Protein AF-A0A957SGY1-F1 (afdb_monomer)

Solvent-accessible surface area (backbone atoms only — not comparable to full-atom values): 10840 Å² total; per-residue (Å²): 112,31,50,50,69,11,69,9,35,38,71,50,60,40,70,69,42,45,50,50,45,51,56,33,46,74,74,33,80,75,36,69,97,57,88,78,61,78,41,55,62,61,87,41,28,40,37,64,62,49,44,60,55,26,62,76,68,74,49,83,82,44,70,44,42,65,65,59,52,50,53,52,52,50,51,53,52,62,72,69,37,70,85,54,47,69,56,26,45,48,66,37,95,58,32,69,57,50,35,68,76,37,62,81,58,25,56,58,40,56,56,46,60,75,70,57,55,71,74,54,52,54,54,29,45,53,48,44,52,51,52,49,48,40,72,76,55,63,78,90,68,78,54,68,68,55,52,54,57,43,58,29,73,70,73,58,76,38,64,66,36,34,72,64,52,64,48,70,63,82,48,54,73,67,59,40,46,54,52,50,52,51,52,37,42,74,75,66,77,94

Nearest PDB structures (foldseek):
  8r2j-assembly2_B  TM=3.926E-01  e=5.861E-01  Streptomyces swartbergensis
  6rfs-assembly1_E  TM=4.063E-01  e=2.044E+00  Yarrowia lipolytica

Secondary structure (DSSP, 8-state):
-EEGGG-SB-----HHHHHHHHHHHHH-GGGTT--------S--BHHHHHHHHHHHHT----EE-HHHHHHHHHHHHHHT-HHHHHHHHHTSTTHHHHHHH-HHHHHHHHHHHHH--HHHHHHHHHHHHHHHHHHHS---PPPHHHHHHHH-------HHHHHHH-------HHHHHHHHHHHHHHTT--

Foldseek 3Di:
DAEALQAAFDQDAFVVLVVVLVVLLVPFPLNVPDDADGGLQDRDTRNNLCVLVCVLVVHDDDYDYPVNLVVVVVVVVVLPDPVLVLVLCLLDPCVVVCCVVPVVSNVVSVVVNVPDDPVVSVVSVVSNVVVVCCVVPPPPRDDPVVSCRSRHHDTRDRVVSCVRRVRHRPDDSVRSSVVVSVVCVVVPVD

Mean predicted aligned error: 10.69 Å

Radius of gyration: 27.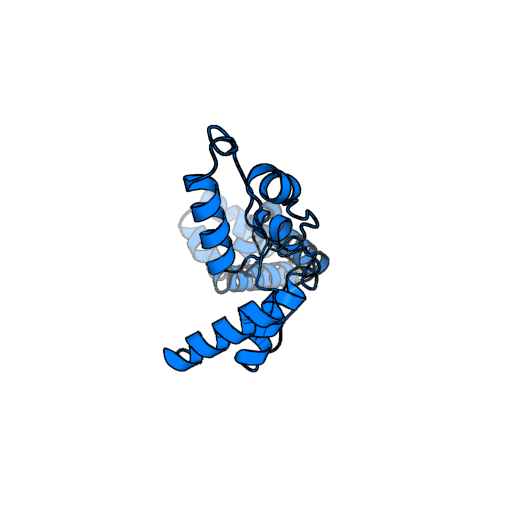24 Å; Cα contacts (8 Å, |Δi|>4): 191; chains: 1; bounding box: 50×53×69 Å

Structure (mmCIF, N/CA/C/O backbone):
data_AF-A0A957SGY1-F1
#
_entry.id   AF-A0A957SGY1-F1
#
loop_
_atom_site.group_PDB
_atom_site.id
_atom_site.type_symbol
_atom_site.label_atom_id
_atom_site.label_alt_id
_atom_site.label_comp_id
_atom_site.label_asym_id
_atom_site.label_entity_id
_atom_site.label_seq_id
_atom_site.pdbx_PDB_ins_code
_atom_site.Cartn_x
_atom_site.Cartn_y
_atom_site.Cartn_z
_atom_site.occupancy
_atom_site.B_iso_or_equiv
_atom_site.auth_seq_id
_atom_site.auth_comp_id
_atom_site.auth_asym_id
_atom_site.auth_atom_id
_atom_site.pdbx_PDB_model_num
ATOM 1 N N . THR A 1 1 ? 4.066 -4.698 -12.509 1.00 89.00 1 THR A N 1
ATOM 2 C CA . THR A 1 1 ? 5.472 -4.289 -12.327 1.00 89.00 1 THR A CA 1
ATOM 3 C C . THR A 1 1 ? 5.645 -3.808 -10.912 1.00 89.00 1 THR A C 1
ATOM 5 O O . THR A 1 1 ? 4.853 -2.979 -10.488 1.00 89.00 1 THR A O 1
ATOM 8 N N . LEU A 1 2 ? 6.634 -4.325 -10.195 1.00 94.31 2 LEU A N 1
ATOM 9 C CA . LEU A 1 2 ? 7.038 -3.860 -8.874 1.00 94.31 2 LEU A CA 1
ATOM 10 C C . LEU A 1 2 ? 8.034 -2.706 -9.008 1.00 94.31 2 LEU A C 1
ATOM 12 O O . LEU A 1 2 ? 8.864 -2.713 -9.916 1.00 94.31 2 LEU A O 1
ATOM 16 N N . ILE A 1 3 ? 7.964 -1.741 -8.095 1.00 94.44 3 ILE A N 1
ATOM 17 C CA . ILE A 1 3 ? 8.995 -0.711 -7.942 1.00 94.44 3 ILE A CA 1
ATOM 18 C C . ILE A 1 3 ? 10.014 -1.227 -6.933 1.00 94.44 3 ILE A C 1
ATOM 20 O O . ILE A 1 3 ? 9.634 -1.682 -5.856 1.00 94.44 3 ILE A O 1
ATOM 24 N N . ASP A 1 4 ? 11.290 -1.177 -7.305 1.00 94.12 4 ASP A N 1
ATOM 25 C CA . ASP A 1 4 ? 12.419 -1.555 -6.451 1.00 94.12 4 ASP A CA 1
ATOM 26 C C . ASP A 1 4 ? 12.244 -2.911 -5.757 1.00 94.12 4 ASP A C 1
ATOM 28 O O . ASP A 1 4 ? 12.271 -3.062 -4.535 1.00 94.12 4 ASP A O 1
ATOM 32 N N . SER A 1 5 ? 11.966 -3.922 -6.574 1.00 94.81 5 SER A N 1
ATOM 33 C CA . SER A 1 5 ? 11.731 -5.301 -6.158 1.00 94.81 5 SER A CA 1
ATOM 34 C C . SER A 1 5 ? 10.535 -5.485 -5.219 1.00 94.81 5 SER A C 1
ATOM 36 O O . SER A 1 5 ? 10.389 -6.577 -4.676 1.00 94.81 5 SER A O 1
ATOM 38 N N . GLY A 1 6 ? 9.673 -4.477 -5.049 1.00 96.25 6 GLY A N 1
ATOM 39 C CA . GLY A 1 6 ? 8.505 -4.534 -4.169 1.00 96.25 6 GLY A CA 1
ATOM 40 C C . GLY A 1 6 ? 8.873 -4.588 -2.690 1.00 96.25 6 GLY A C 1
ATOM 41 O O . GLY A 1 6 ? 8.103 -5.117 -1.898 1.00 96.25 6 GLY A O 1
ATOM 42 N N . ALA A 1 7 ? 10.054 -4.088 -2.317 1.00 95.56 7 ALA A N 1
ATOM 43 C CA . ALA A 1 7 ? 10.570 -4.237 -0.963 1.00 95.56 7 ALA A CA 1
ATOM 44 C C . ALA A 1 7 ? 9.839 -3.367 0.076 1.00 95.56 7 ALA A C 1
ATOM 46 O O . ALA A 1 7 ? 9.999 -3.612 1.271 1.00 95.56 7 ALA A O 1
ATOM 47 N N . GLY A 1 8 ? 9.101 -2.326 -0.326 1.00 97.19 8 GLY A N 1
ATOM 48 C CA . GLY A 1 8 ? 8.331 -1.501 0.610 1.00 97.19 8 GLY A CA 1
ATOM 49 C C . GLY A 1 8 ? 7.246 -2.294 1.341 1.00 97.19 8 GLY A C 1
ATOM 50 O O . GLY A 1 8 ? 6.836 -3.361 0.889 1.00 97.19 8 GLY A O 1
ATOM 51 N N . ILE A 1 9 ? 6.794 -1.763 2.474 1.00 97.62 9 ILE A N 1
ATOM 52 C CA . ILE A 1 9 ? 5.789 -2.386 3.333 1.00 97.62 9 ILE A CA 1
ATOM 53 C C . ILE A 1 9 ? 4.386 -2.044 2.828 1.00 97.62 9 ILE A C 1
ATOM 55 O O . ILE A 1 9 ? 4.018 -0.875 2.694 1.00 97.62 9 ILE A O 1
ATOM 59 N N . ALA A 1 10 ? 3.600 -3.086 2.580 1.00 96.81 10 ALA A N 1
ATOM 60 C CA . ALA A 1 10 ? 2.187 -3.018 2.265 1.00 96.81 10 ALA A CA 1
ATOM 61 C C . ALA A 1 10 ? 1.373 -3.129 3.563 1.00 96.81 10 ALA A C 1
ATOM 63 O O . ALA A 1 10 ? 1.147 -4.221 4.094 1.00 96.81 10 ALA A O 1
ATOM 64 N N . ASN A 1 11 ? 0.911 -1.982 4.066 1.00 96.69 11 ASN A N 1
ATOM 65 C CA . ASN A 1 11 ? -0.005 -1.899 5.208 1.00 96.69 11 ASN A CA 1
ATOM 66 C C . ASN A 1 11 ? -1.416 -2.347 4.800 1.00 96.69 11 ASN A C 1
ATOM 68 O O . ASN A 1 11 ? -2.323 -1.534 4.633 1.00 96.69 11 ASN A O 1
ATOM 72 N N . HIS A 1 12 ? -1.557 -3.645 4.561 1.00 96.00 12 HIS A N 1
ATOM 73 C CA . HIS A 1 12 ? -2.789 -4.285 4.135 1.00 96.00 12 HIS A CA 1
ATOM 74 C C . HIS A 1 12 ? -3.750 -4.490 5.314 1.00 96.00 12 HIS A C 1
ATOM 76 O O . HIS A 1 12 ? -3.361 -4.562 6.483 1.00 96.00 12 HIS A O 1
ATOM 82 N N . VAL A 1 13 ? -5.030 -4.594 4.977 1.00 97.31 13 VAL A N 1
ATOM 83 C CA . VAL A 1 13 ? -6.109 -4.943 5.896 1.00 97.31 13 VAL A CA 1
ATOM 84 C C . VAL A 1 13 ? -7.197 -5.643 5.098 1.00 97.31 13 VAL A C 1
ATOM 86 O O . VAL A 1 13 ? -7.492 -5.238 3.971 1.00 97.31 13 VAL A O 1
ATOM 89 N N . TYR A 1 14 ? -7.772 -6.701 5.657 1.00 97.50 14 TYR A N 1
ATOM 90 C CA . TYR A 1 14 ? -8.932 -7.338 5.052 1.00 97.50 14 TYR A CA 1
ATOM 91 C C . TYR A 1 14 ? -10.202 -6.541 5.376 1.00 97.50 14 TYR A C 1
ATOM 93 O O . TYR A 1 14 ? -10.306 -5.920 6.434 1.00 97.50 14 TYR A O 1
ATOM 101 N N . VAL A 1 15 ? -11.180 -6.537 4.469 1.00 97.12 15 VAL A N 1
ATOM 102 C CA . VAL A 1 15 ? -12.374 -5.687 4.608 1.00 97.12 15 VAL A CA 1
ATOM 103 C C . VAL A 1 15 ? -13.167 -5.992 5.883 1.00 97.12 15 VAL A C 1
ATOM 105 O O . VAL A 1 15 ? -13.605 -5.059 6.554 1.00 97.12 15 VAL A O 1
ATOM 108 N N . ASP A 1 16 ? -13.267 -7.260 6.286 1.00 97.62 16 ASP A N 1
ATOM 109 C CA . ASP A 1 16 ? -13.986 -7.637 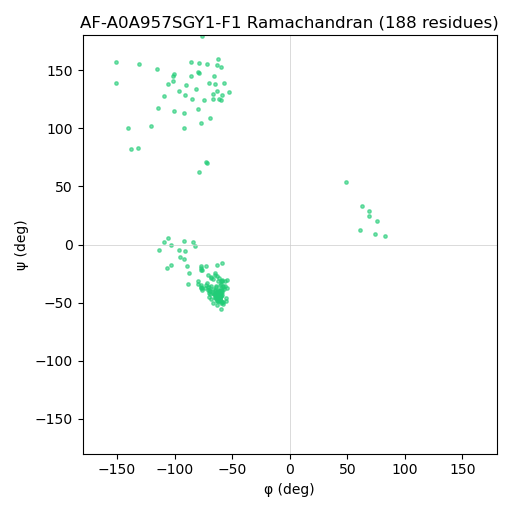7.510 1.00 97.62 16 ASP A CA 1
ATOM 110 C C . ASP A 1 16 ? -13.289 -7.107 8.774 1.00 97.62 16 ASP A C 1
ATOM 112 O O . ASP A 1 16 ? -13.960 -6.752 9.742 1.00 97.62 16 ASP A O 1
ATOM 116 N N . ASP A 1 17 ? -11.960 -6.955 8.759 1.00 98.06 17 ASP A N 1
ATOM 117 C CA . ASP A 1 17 ? -11.224 -6.334 9.866 1.00 98.06 17 ASP A CA 1
ATOM 118 C C . ASP A 1 17 ? -11.458 -4.818 9.916 1.00 98.06 17 ASP A C 1
ATOM 120 O O . ASP A 1 17 ? -11.598 -4.239 10.995 1.00 98.06 17 ASP A O 1
ATOM 124 N N . VAL A 1 18 ? -11.612 -4.158 8.761 1.00 98.19 18 VAL A N 1
ATOM 125 C CA . VAL A 1 18 ? -12.058 -2.754 8.725 1.00 98.19 18 VAL A CA 1
ATOM 126 C C . VAL A 1 18 ? -13.453 -2.626 9.338 1.00 98.19 18 VAL A C 1
ATOM 128 O O . VAL A 1 18 ? -13.684 -1.742 10.165 1.00 98.19 18 VAL A O 1
ATOM 131 N N . VAL A 1 19 ? -14.374 -3.527 8.984 1.00 98.31 19 VAL A N 1
ATOM 132 C CA . VAL A 1 19 ? -15.729 -3.558 9.552 1.00 98.31 19 VAL A CA 1
ATOM 133 C C . VAL A 1 19 ? -15.682 -3.808 11.060 1.00 98.31 19 VAL A C 1
ATOM 135 O O . VAL A 1 19 ? -16.358 -3.100 11.805 1.00 98.31 19 VAL A O 1
ATOM 138 N N . GLN A 1 20 ? -14.845 -4.737 11.535 1.00 98.25 20 GLN A N 1
ATOM 139 C CA . GLN A 1 20 ? -14.639 -4.972 12.966 1.00 98.25 20 GLN A CA 1
ATOM 140 C C . GLN A 1 20 ? -14.227 -3.679 13.683 1.00 98.25 20 GLN A C 1
ATOM 142 O O . GLN A 1 20 ? -14.826 -3.326 14.700 1.00 98.25 20 GLN A O 1
ATOM 147 N N . LEU A 1 21 ? -13.244 -2.946 13.149 1.00 98.38 21 LEU A N 1
ATOM 148 C CA . LEU A 1 21 ? -12.790 -1.686 13.740 1.00 98.38 21 LEU A CA 1
ATOM 149 C C . LEU A 1 21 ? -13.912 -0.642 13.788 1.00 98.38 21 LEU A C 1
ATOM 151 O O . LEU A 1 21 ? -14.078 0.019 14.813 1.00 98.38 21 LEU A O 1
ATOM 155 N N . LEU A 1 22 ? -14.694 -0.510 12.713 1.00 98.38 22 LEU A N 1
ATOM 156 C CA . LEU A 1 22 ? -15.825 0.420 12.650 1.00 98.38 22 LEU A CA 1
ATOM 157 C C . LEU A 1 22 ? -16.910 0.071 13.675 1.00 98.38 22 LEU A C 1
ATOM 159 O O . LEU A 1 22 ? -17.393 0.957 14.378 1.00 98.38 22 LEU A O 1
ATOM 163 N N . LEU A 1 23 ? -17.259 -1.212 13.804 1.00 98.50 23 LEU A N 1
ATOM 164 C CA . LEU A 1 23 ? -18.238 -1.679 14.787 1.00 98.50 23 LEU A CA 1
ATOM 165 C C . LEU A 1 23 ? -17.758 -1.432 16.218 1.00 98.50 23 LEU A C 1
ATOM 167 O O . LEU A 1 23 ? -18.533 -0.962 17.048 1.00 98.50 23 LEU A O 1
ATOM 171 N N . LEU A 1 24 ? -16.479 -1.687 16.508 1.00 98.44 24 LEU A N 1
ATOM 172 C CA . LEU A 1 24 ? -15.902 -1.392 17.819 1.00 98.44 24 LEU A CA 1
ATOM 173 C C . LEU A 1 24 ? -15.902 0.114 18.106 1.00 98.44 24 LEU A C 1
ATOM 175 O O . LEU A 1 24 ? -16.299 0.526 19.193 1.00 98.44 24 LEU A O 1
ATOM 179 N 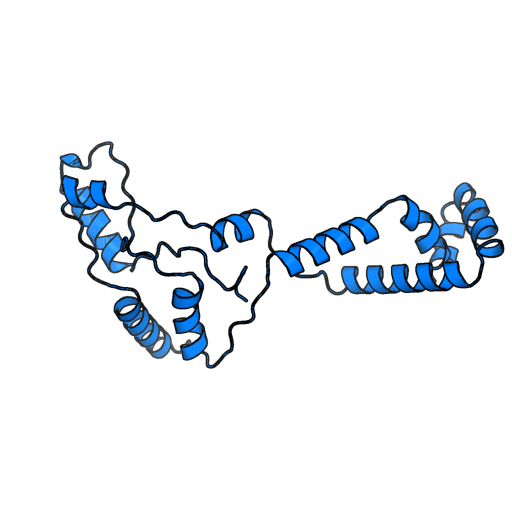N . ALA A 1 25 ? -15.517 0.943 17.135 1.00 98.31 25 ALA A N 1
ATOM 180 C CA . ALA A 1 25 ? -15.538 2.396 17.282 1.00 98.31 25 ALA A CA 1
ATOM 181 C C . ALA A 1 25 ? -16.957 2.944 17.519 1.00 98.31 25 ALA A C 1
ATOM 183 O O . ALA A 1 25 ? -17.118 3.926 18.237 1.00 98.31 25 ALA A O 1
ATOM 184 N N . ALA A 1 26 ? -17.988 2.298 16.968 1.00 98.25 26 ALA A N 1
ATOM 185 C CA . ALA A 1 26 ? -19.377 2.716 17.144 1.00 98.25 26 ALA A CA 1
ATOM 186 C C . ALA A 1 26 ? -19.927 2.471 18.563 1.00 98.25 26 ALA A C 1
ATOM 188 O O . ALA A 1 26 ? -20.853 3.162 18.981 1.00 98.25 26 ALA A O 1
ATOM 189 N N . VAL A 1 27 ? -19.382 1.498 19.303 1.00 98.00 27 VAL A N 1
ATOM 190 C CA . VAL A 1 27 ? -19.930 1.063 20.607 1.00 98.00 27 VAL A CA 1
ATOM 191 C C . VAL A 1 27 ? -19.021 1.355 21.800 1.00 98.00 27 VAL A C 1
ATOM 193 O O . VAL A 1 27 ? -19.397 1.081 22.940 1.00 98.00 27 VAL A O 1
ATOM 196 N N . ARG A 1 28 ? -17.809 1.865 21.567 1.00 97.94 28 ARG A N 1
ATOM 197 C CA . ARG A 1 28 ? -16.834 2.189 22.616 1.00 97.94 28 ARG A CA 1
ATOM 198 C C . ARG A 1 28 ? -16.853 3.693 22.892 1.00 97.94 28 ARG A C 1
ATOM 200 O O . ARG A 1 28 ? -16.463 4.456 22.008 1.00 97.94 28 ARG A O 1
ATOM 207 N N . PRO A 1 29 ? -17.265 4.151 24.090 1.00 97.88 29 PRO A N 1
ATOM 208 C CA . PRO A 1 29 ? -17.209 5.570 24.453 1.00 97.88 29 PRO A CA 1
ATOM 209 C C . PRO A 1 29 ? -15.810 6.184 24.285 1.00 97.88 29 PRO A C 1
ATOM 211 O O . PRO A 1 29 ? -15.680 7.354 23.934 1.00 97.88 29 PRO A O 1
ATOM 214 N N . GLU A 1 30 ? -14.760 5.380 24.463 1.00 98.00 30 GLU A N 1
ATOM 215 C CA . GLU A 1 30 ? -13.353 5.752 24.287 1.00 98.00 30 GLU A CA 1
ATOM 216 C C . GLU A 1 30 ? -13.006 6.157 22.846 1.00 98.00 30 GLU A C 1
ATOM 218 O O . GLU A 1 30 ? -11.967 6.776 22.613 1.00 98.00 30 GLU A O 1
ATOM 223 N N . ALA A 1 31 ? -13.848 5.811 21.868 1.00 98.12 31 ALA A N 1
ATOM 224 C CA . ALA A 1 31 ? -13.651 6.158 20.466 1.00 98.12 31 ALA A CA 1
ATOM 225 C C . ALA A 1 31 ? -13.997 7.622 20.149 1.00 98.12 31 ALA A C 1
ATOM 227 O O . ALA A 1 31 ? -13.541 8.151 19.132 1.00 98.12 31 ALA A O 1
ATOM 228 N N . VAL A 1 32 ? -14.791 8.295 20.990 1.00 98.06 32 VAL A N 1
ATOM 229 C CA . VAL A 1 32 ? -15.257 9.662 20.721 1.00 98.06 32 VAL A CA 1
ATOM 230 C C . VAL A 1 32 ? -14.065 10.620 20.611 1.00 98.06 32 VAL A C 1
ATOM 232 O O . VAL A 1 32 ? -13.211 10.701 21.494 1.00 98.06 32 VAL A O 1
ATOM 235 N N . GLY A 1 33 ? -13.991 11.344 19.490 1.00 97.88 33 GLY A N 1
ATOM 236 C CA . GLY A 1 33 ? -12.902 12.283 19.198 1.00 97.88 33 GLY A CA 1
ATOM 237 C C . GLY A 1 33 ? -11.567 11.626 18.823 1.00 97.88 33 GLY A C 1
ATOM 238 O O . GLY A 1 33 ? -10.557 12.321 18.724 1.00 97.88 33 GLY A O 1
ATOM 239 N N . GLN A 1 34 ? -11.528 10.307 18.611 1.00 98.19 34 GLN A N 1
ATOM 240 C CA . GLN A 1 34 ? -10.309 9.585 18.253 1.00 98.19 34 GLN A CA 1
ATOM 241 C C . GLN A 1 34 ? -10.234 9.272 16.753 1.00 98.19 34 GLN A C 1
ATOM 243 O O . GLN A 1 34 ? -11.222 8.925 16.117 1.00 98.19 34 GLN A O 1
ATOM 248 N N . ALA A 1 35 ? -9.015 9.314 16.209 1.00 97.81 35 ALA A N 1
ATOM 249 C CA . ALA A 1 35 ? -8.672 8.696 14.929 1.00 97.81 35 ALA A CA 1
ATOM 250 C C . ALA A 1 35 ? -7.937 7.364 15.157 1.00 97.81 35 ALA A C 1
ATOM 252 O O . ALA A 1 35 ? -7.088 7.275 16.057 1.00 97.81 35 ALA A O 1
ATOM 253 N N . PHE A 1 36 ? -8.241 6.360 14.333 1.00 97.81 36 PHE A N 1
ATOM 254 C CA . PHE A 1 36 ? -7.651 5.019 14.370 1.00 97.81 36 PHE A CA 1
ATOM 255 C C . PHE A 1 36 ? -7.187 4.589 12.976 1.00 97.81 36 PHE A C 1
ATOM 257 O O . PHE A 1 36 ? -7.707 5.068 11.971 1.00 97.81 36 PHE A O 1
ATOM 264 N N . ILE A 1 37 ? -6.217 3.675 12.926 1.00 97.31 37 ILE A N 1
ATOM 265 C CA . ILE A 1 37 ? -5.726 3.059 11.691 1.00 97.31 37 ILE A CA 1
ATOM 266 C C . ILE A 1 37 ? -6.192 1.603 11.667 1.00 97.31 37 ILE A C 1
ATOM 268 O O . ILE A 1 37 ? -5.947 0.868 12.623 1.00 97.31 37 ILE A O 1
ATOM 272 N N . ALA A 1 38 ? -6.830 1.195 10.570 1.00 96.25 38 ALA A N 1
ATOM 273 C CA . ALA A 1 38 ? -7.135 -0.201 10.285 1.00 96.25 38 ALA A CA 1
ATOM 274 C C . ALA A 1 38 ? -5.986 -0.804 9.465 1.00 96.25 38 ALA A C 1
ATOM 276 O O . ALA A 1 38 ? -5.725 -0.385 8.341 1.00 96.25 38 ALA A O 1
ATOM 277 N N . SER A 1 39 ? -5.271 -1.749 10.062 1.00 96.69 39 SER A N 1
ATOM 278 C CA . SER A 1 39 ? -4.192 -2.524 9.444 1.00 96.69 39 SER A CA 1
ATOM 279 C C . SER A 1 39 ? -4.142 -3.889 10.122 1.00 96.69 39 SER A C 1
ATOM 281 O O . SER A 1 39 ? -4.598 -4.012 11.263 1.00 96.69 39 SER A O 1
ATOM 283 N N . HIS A 1 40 ? -3.583 -4.898 9.456 1.00 94.56 40 HIS A N 1
ATOM 284 C CA . HIS A 1 40 ? -3.215 -6.146 10.124 1.00 94.56 40 HIS A CA 1
ATOM 285 C C . HIS A 1 40 ? -2.034 -5.936 11.099 1.00 94.56 40 HIS A C 1
ATOM 287 O O . HIS A 1 40 ? -1.923 -6.615 12.115 1.00 94.56 40 HIS A O 1
ATOM 293 N N . GLY A 1 41 ? -1.166 -4.952 10.832 1.00 90.50 41 GLY A N 1
ATOM 294 C CA . GLY A 1 41 ? -0.034 -4.610 11.704 1.00 90.50 41 GLY A CA 1
ATOM 295 C C . GLY A 1 41 ? 1.214 -5.484 11.519 1.00 90.50 41 GLY A C 1
ATOM 296 O O . GLY A 1 41 ? 2.169 -5.333 12.278 1.00 90.50 41 GLY A O 1
ATOM 297 N N . THR A 1 42 ? 1.250 -6.359 10.508 1.00 88.25 42 THR A N 1
ATOM 298 C CA . THR A 1 42 ? 2.450 -7.123 10.124 1.00 88.25 42 THR A CA 1
ATOM 299 C C . THR A 1 42 ? 3.144 -6.503 8.912 1.00 88.25 42 THR A C 1
ATOM 301 O O . THR A 1 42 ? 2.517 -5.920 8.025 1.00 88.25 42 THR A O 1
ATOM 304 N N . GLY A 1 43 ? 4.473 -6.613 8.881 1.00 88.06 43 GLY A N 1
ATOM 305 C CA . GLY A 1 43 ? 5.332 -6.050 7.838 1.00 88.06 43 GLY A CA 1
ATOM 306 C C . GLY A 1 43 ? 5.363 -6.877 6.554 1.00 88.06 43 GLY A C 1
ATOM 307 O O . GLY A 1 43 ? 6.422 -7.367 6.177 1.00 88.06 43 GLY A O 1
ATOM 308 N N . VAL A 1 44 ? 4.219 -7.028 5.888 1.00 96.56 44 VAL A N 1
ATOM 309 C CA . VAL A 1 44 ? 4.120 -7.649 4.556 1.00 96.56 44 VAL A CA 1
ATOM 310 C C . VAL A 1 44 ? 4.736 -6.731 3.505 1.00 96.56 44 VAL A C 1
ATOM 312 O O . VAL A 1 44 ? 4.529 -5.518 3.549 1.00 96.56 44 VAL A O 1
ATOM 315 N N . THR A 1 45 ? 5.481 -7.281 2.545 1.00 97.75 45 THR A N 1
ATOM 316 C CA . THR A 1 45 ? 6.037 -6.473 1.452 1.00 97.75 45 THR A CA 1
ATOM 317 C C . THR A 1 45 ? 5.048 -6.317 0.294 1.00 97.75 45 THR A C 1
ATOM 319 O O . THR A 1 45 ? 4.168 -7.152 0.082 1.00 97.75 45 THR A O 1
ATOM 322 N N . TRP A 1 46 ? 5.202 -5.266 -0.517 1.00 97.69 46 TRP A N 1
ATOM 323 C CA . TRP A 1 46 ? 4.444 -5.128 -1.766 1.00 97.69 46 TRP A CA 1
ATOM 324 C C . TRP A 1 46 ? 4.679 -6.299 -2.724 1.00 97.69 46 TRP A C 1
ATOM 326 O O . TRP A 1 46 ? 3.773 -6.654 -3.476 1.00 97.69 46 TRP A O 1
ATOM 336 N N . ARG A 1 47 ? 5.874 -6.906 -2.700 1.00 97.69 47 ARG A N 1
ATOM 337 C CA . ARG A 1 47 ? 6.150 -8.144 -3.435 1.00 97.69 47 ARG A CA 1
ATOM 338 C C . ARG A 1 47 ? 5.222 -9.259 -2.979 1.00 97.69 47 ARG A C 1
ATOM 340 O O . ARG A 1 47 ? 4.530 -9.803 -3.829 1.00 97.69 47 ARG A O 1
ATOM 347 N N . ASP A 1 48 ? 5.196 -9.560 -1.684 1.00 96.94 48 ASP A N 1
ATOM 348 C CA . ASP A 1 48 ? 4.388 -10.660 -1.143 1.00 96.94 48 ASP A CA 1
ATOM 349 C C . ASP A 1 48 ? 2.905 -10.434 -1.451 1.00 96.94 48 ASP A C 1
ATOM 351 O O . ASP A 1 48 ? 2.231 -11.316 -1.975 1.00 96.94 48 ASP A O 1
ATOM 355 N N . PHE A 1 49 ? 2.425 -9.202 -1.248 1.00 97.12 49 PHE A N 1
ATOM 356 C CA . PHE A 1 49 ? 1.049 -8.817 -1.552 1.00 97.12 49 PHE A CA 1
ATOM 357 C C . PHE A 1 49 ? 0.675 -9.051 -3.024 1.00 97.12 49 PHE A C 1
ATOM 359 O O . PHE A 1 49 ? -0.336 -9.686 -3.321 1.00 97.12 49 PHE A O 1
ATOM 366 N N . PHE A 1 50 ? 1.484 -8.555 -3.969 1.00 97.06 50 PHE A N 1
ATOM 367 C CA . PHE A 1 50 ? 1.184 -8.710 -5.395 1.00 97.06 50 PHE A CA 1
ATOM 368 C C . PHE A 1 50 ? 1.470 -10.112 -5.935 1.00 97.06 50 PHE A C 1
ATOM 370 O O . PHE A 1 50 ? 0.884 -10.476 -6.956 1.00 97.06 50 PHE A O 1
ATOM 377 N N . GLN A 1 51 ? 2.328 -10.898 -5.279 1.00 97.38 51 GLN A N 1
ATOM 378 C CA . GLN A 1 51 ? 2.644 -12.259 -5.709 1.00 97.38 51 GLN A CA 1
ATOM 379 C C . GLN A 1 51 ? 1.389 -13.135 -5.722 1.00 97.38 51 GLN A C 1
ATOM 381 O O . GLN A 1 51 ? 1.148 -13.821 -6.706 1.00 97.38 51 GLN A O 1
ATOM 386 N N . HIS A 1 52 ? 0.507 -12.998 -4.729 1.00 96.56 52 HIS A N 1
ATOM 387 C CA . HIS A 1 52 ? -0.759 -13.735 -4.702 1.00 96.56 52 HIS A CA 1
ATOM 388 C C . HIS A 1 52 ? -1.655 -13.486 -5.929 1.00 96.56 52 HIS A C 1
ATOM 390 O O . HIS A 1 52 ? -2.341 -14.400 -6.387 1.00 96.56 52 HIS A O 1
ATOM 396 N N . TYR A 1 53 ? -1.667 -12.263 -6.468 1.00 95.12 53 TYR A N 1
ATOM 397 C CA . TYR A 1 53 ? -2.408 -11.948 -7.697 1.00 95.12 53 TYR A CA 1
ATOM 398 C C . TYR A 1 53 ? -1.682 -12.449 -8.944 1.00 95.12 53 TYR A C 1
ATOM 400 O O . TYR A 1 53 ? -2.320 -12.892 -9.894 1.00 95.12 53 TYR A O 1
ATOM 408 N N . ALA A 1 54 ? -0.353 -12.369 -8.946 1.00 96.00 54 ALA A N 1
ATOM 409 C CA . ALA A 1 54 ? 0.474 -12.863 -10.036 1.00 96.00 54 ALA A CA 1
ATOM 410 C C . ALA A 1 54 ? 0.295 -14.377 -10.222 1.00 96.00 54 ALA A C 1
ATOM 412 O O . ALA A 1 54 ? 0.048 -14.828 -11.338 1.00 96.00 54 ALA A O 1
ATOM 413 N N . ASP A 1 55 ? 0.307 -15.124 -9.116 1.00 95.81 55 ASP A N 1
ATOM 414 C CA . ASP A 1 55 ? 0.087 -16.570 -9.089 1.00 95.81 55 ASP A CA 1
ATOM 415 C C . ASP A 1 55 ? -1.325 -16.932 -9.560 1.00 95.81 55 ASP A C 1
ATOM 417 O O . ASP A 1 55 ? -1.491 -17.832 -10.380 1.00 95.81 55 ASP A O 1
ATOM 421 N N . LEU A 1 56 ? -2.344 -16.193 -9.100 1.00 94.50 56 LEU A N 1
ATOM 422 C CA . LEU A 1 56 ? -3.734 -16.391 -9.520 1.00 94.50 56 LEU A CA 1
ATOM 423 C C . LEU A 1 56 ? -3.918 -16.209 -11.033 1.00 94.50 56 LEU A C 1
ATOM 425 O O . LEU A 1 56 ? -4.689 -16.938 -11.650 1.00 94.50 56 LEU A O 1
ATOM 429 N N . LEU A 1 57 ? -3.222 -15.232 -11.614 1.00 93.75 57 LEU A N 1
ATOM 430 C CA . LEU A 1 57 ? -3.318 -14.886 -13.032 1.00 93.75 57 LEU A CA 1
ATOM 431 C C . LEU A 1 57 ? -2.308 -15.642 -13.912 1.00 93.75 57 LEU A C 1
ATOM 433 O O . LEU A 1 57 ? -2.341 -15.487 -15.131 1.00 93.75 57 LEU A O 1
ATOM 437 N N . GLY A 1 58 ? -1.391 -16.419 -13.325 1.00 95.19 58 GLY A N 1
ATOM 438 C CA . GLY A 1 58 ? -0.318 -17.100 -14.055 1.00 95.19 58 GLY A CA 1
ATOM 439 C C . GLY A 1 58 ? 0.658 -16.143 -14.752 1.00 95.19 58 GLY A C 1
ATOM 440 O O . GLY A 1 58 ? 1.152 -16.450 -15.836 1.00 95.19 58 GLY A O 1
ATOM 441 N N . VAL A 1 59 ? 0.914 -14.966 -14.170 1.00 94.94 59 VAL A N 1
ATOM 442 C CA . VAL A 1 59 ? 1.793 -13.935 -14.751 1.00 94.94 59 VAL A CA 1
ATOM 443 C C . VAL A 1 59 ? 3.026 -13.687 -13.894 1.00 94.94 59 VAL A C 1
ATOM 445 O O . VAL A 1 59 ? 2.988 -13.782 -12.673 1.00 94.94 59 VAL A O 1
ATOM 448 N N . GLU A 1 60 ? 4.126 -13.275 -14.523 1.00 95.25 60 GLU A N 1
ATOM 449 C CA . GLU A 1 60 ? 5.347 -12.922 -13.799 1.00 95.25 60 GLU A CA 1
ATOM 450 C C . GLU A 1 60 ? 5.399 -11.439 -13.400 1.00 95.25 60 GLU A C 1
ATOM 452 O O . GLU A 1 60 ? 5.132 -10.517 -14.188 1.00 95.25 60 GLU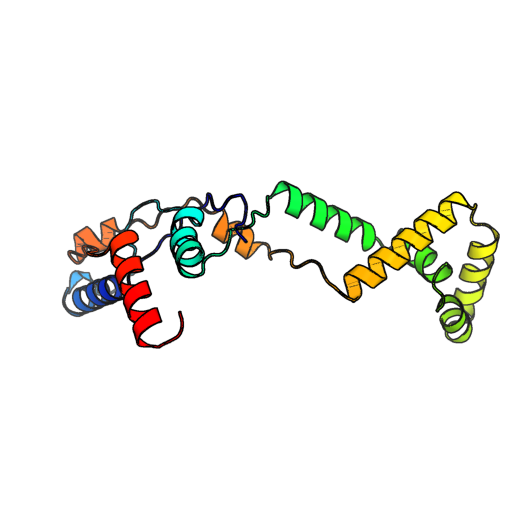 A O 1
ATOM 457 N N . LEU A 1 61 ? 5.831 -11.181 -12.162 1.00 94.00 61 LEU A N 1
ATOM 458 C CA . LEU A 1 61 ? 6.064 -9.827 -11.672 1.00 94.00 61 LEU A CA 1
ATOM 459 C C . LEU A 1 61 ? 7.376 -9.256 -12.218 1.00 94.00 61 LEU A C 1
ATOM 461 O O . LEU A 1 61 ? 8.469 -9.531 -11.730 1.00 94.00 61 LEU A O 1
ATOM 465 N N . ARG A 1 62 ? 7.253 -8.350 -13.188 1.00 93.19 62 ARG A N 1
ATOM 466 C CA . ARG A 1 62 ? 8.376 -7.526 -13.661 1.00 93.19 62 ARG A CA 1
ATOM 467 C C . ARG A 1 62 ? 8.862 -6.567 -12.576 1.00 93.19 62 ARG A C 1
ATOM 469 O O . ARG A 1 62 ? 8.041 -5.993 -11.864 1.00 93.19 62 ARG A O 1
ATOM 476 N N . ASN A 1 63 ? 10.166 -6.315 -12.522 1.00 93.06 63 ASN A N 1
ATOM 477 C CA . ASN A 1 63 ? 10.776 -5.336 -11.623 1.00 93.06 63 ASN A CA 1
ATOM 478 C C . ASN A 1 63 ? 11.211 -4.071 -12.374 1.00 93.06 63 ASN A C 1
ATOM 480 O O . ASN A 1 63 ? 11.794 -4.156 -13.453 1.00 93.06 63 ASN A O 1
ATOM 484 N N . LEU A 1 64 ? 10.972 -2.908 -11.777 1.00 93.06 64 LEU A N 1
ATOM 485 C CA . LEU A 1 64 ? 11.500 -1.624 -12.211 1.00 93.06 64 LEU A CA 1
ATOM 486 C C . LEU A 1 64 ? 12.325 -1.021 -11.065 1.00 93.06 64 LEU A C 1
ATOM 488 O O . LEU A 1 64 ? 11.766 -0.494 -10.102 1.00 93.06 64 LEU A O 1
ATOM 492 N N . SER A 1 65 ? 13.654 -1.113 -11.162 1.00 93.56 65 SER A N 1
ATOM 493 C CA . SER A 1 65 ? 14.557 -0.614 -10.118 1.00 93.56 65 SER A CA 1
ATOM 494 C C . SER A 1 65 ? 14.598 0.915 -10.076 1.00 93.56 65 SER A C 1
ATOM 496 O O . SER A 1 65 ? 14.376 1.595 -11.087 1.00 93.56 65 SER A O 1
ATOM 498 N N . LEU A 1 66 ? 14.938 1.469 -8.908 1.00 93.19 66 LEU A N 1
ATOM 499 C CA . LEU A 1 66 ? 15.137 2.916 -8.759 1.00 93.19 66 LEU A CA 1
ATOM 500 C C . LEU A 1 66 ? 16.246 3.439 -9.672 1.00 93.19 66 LEU A C 1
ATOM 502 O O . LEU A 1 66 ? 16.134 4.543 -10.208 1.00 93.19 66 LEU A O 1
ATOM 506 N N . GLU A 1 67 ? 17.280 2.632 -9.904 1.00 92.75 67 GLU A N 1
ATOM 507 C CA . GLU A 1 67 ? 18.357 2.971 -10.827 1.00 92.75 67 GLU A CA 1
ATOM 508 C C . GLU A 1 67 ? 17.835 3.114 -12.261 1.00 92.75 67 GLU A C 1
ATOM 510 O O . GLU A 1 67 ? 18.073 4.139 -12.904 1.00 92.75 67 GLU A O 1
ATOM 515 N N . THR A 1 68 ? 17.056 2.143 -12.749 1.00 91.25 68 THR A N 1
ATOM 516 C CA . THR A 1 68 ? 16.452 2.216 -14.085 1.00 91.25 68 THR A CA 1
ATOM 517 C C . THR A 1 68 ? 15.539 3.437 -14.211 1.00 91.25 68 THR A C 1
ATOM 519 O O . THR A 1 68 ? 15.597 4.150 -15.216 1.00 91.25 68 THR A O 1
ATOM 522 N N . ILE A 1 69 ? 14.745 3.744 -13.179 1.00 91.44 69 ILE A N 1
ATOM 523 C CA . ILE A 1 69 ? 13.898 4.946 -13.147 1.00 91.44 69 ILE A CA 1
ATOM 524 C C . ILE A 1 69 ? 14.750 6.219 -13.243 1.00 91.44 69 ILE A C 1
ATOM 526 O O . ILE A 1 69 ? 14.445 7.111 -14.041 1.00 91.44 69 ILE A O 1
ATOM 530 N N . ALA A 1 70 ? 15.823 6.318 -12.456 1.00 91.06 70 ALA A N 1
ATOM 531 C CA . ALA A 1 70 ? 16.716 7.473 -12.448 1.00 91.06 70 ALA A CA 1
ATOM 532 C C . ALA A 1 70 ? 17.414 7.663 -13.804 1.00 91.06 70 ALA A C 1
ATOM 534 O O . ALA A 1 70 ? 17.450 8.779 -14.332 1.00 91.06 70 ALA A O 1
ATOM 535 N N . GLN A 1 71 ? 17.900 6.575 -14.409 1.00 88.88 71 GLN A N 1
ATOM 536 C CA . GLN A 1 71 ? 18.513 6.582 -15.737 1.00 88.88 71 GLN A CA 1
ATOM 537 C C . GLN A 1 71 ? 17.524 7.060 -16.809 1.00 88.88 71 GLN A C 1
ATOM 539 O O . GLN A 1 71 ? 17.854 7.948 -17.600 1.00 88.88 71 GLN A O 1
ATOM 544 N N . GLN A 1 72 ? 16.288 6.547 -16.809 1.00 86.94 72 GLN A N 1
ATOM 545 C CA . GLN A 1 72 ? 15.256 6.963 -17.763 1.00 86.94 72 GLN A CA 1
ATOM 546 C C . GLN A 1 72 ? 14.857 8.435 -17.573 1.00 86.94 72 GLN A C 1
ATOM 548 O O . GLN A 1 72 ? 14.765 9.175 -18.555 1.00 86.94 72 GLN A O 1
ATOM 553 N N . ARG A 1 73 ? 14.696 8.909 -16.329 1.00 88.31 73 ARG A N 1
ATOM 554 C CA . ARG A 1 73 ? 14.429 10.331 -16.037 1.00 88.31 73 ARG A CA 1
ATOM 555 C C . ARG A 1 73 ? 15.569 11.238 -16.497 1.00 88.31 73 ARG A C 1
ATOM 557 O O . ARG A 1 73 ? 15.303 12.264 -17.121 1.00 88.31 73 ARG A O 1
ATOM 564 N N . LYS A 1 74 ? 16.828 10.853 -16.253 1.00 86.75 74 LYS A N 1
ATOM 565 C CA . LYS A 1 74 ? 18.015 11.589 -16.719 1.00 86.75 74 LYS A CA 1
ATOM 566 C C . LYS A 1 74 ? 18.065 11.650 -18.244 1.00 86.75 74 LYS A C 1
ATOM 568 O O . LYS A 1 74 ? 18.256 12.733 -18.795 1.00 86.75 74 LYS A O 1
ATOM 573 N N . ARG A 1 75 ? 17.830 10.520 -18.920 1.00 81.94 75 ARG A N 1
ATOM 574 C CA . ARG A 1 75 ? 17.752 10.440 -20.386 1.00 81.94 75 ARG A CA 1
ATOM 575 C C . ARG A 1 75 ? 16.665 11.374 -20.923 1.00 81.94 75 ARG A C 1
ATOM 577 O O . ARG A 1 75 ? 16.952 12.201 -21.782 1.00 81.94 75 ARG A O 1
ATOM 584 N N . MET A 1 76 ? 15.452 11.331 -20.368 1.00 78.12 76 MET A N 1
ATOM 585 C CA . MET A 1 76 ? 14.368 12.240 -20.769 1.00 78.12 76 MET A CA 1
ATOM 586 C C . MET A 1 76 ? 14.700 13.715 -20.523 1.00 78.12 76 MET A C 1
ATOM 588 O O . MET A 1 76 ? 14.388 14.561 -21.359 1.00 78.12 76 MET A O 1
ATOM 592 N N . ALA A 1 77 ? 15.338 14.040 -19.395 1.00 80.75 77 ALA A N 1
ATOM 593 C CA . ALA A 1 77 ? 15.765 15.403 -19.102 1.00 80.75 77 ALA A CA 1
ATOM 594 C C . ALA A 1 77 ? 16.807 15.894 -20.117 1.00 80.75 77 ALA A C 1
ATOM 596 O O . ALA A 1 77 ? 16.710 17.029 -20.570 1.00 80.75 77 ALA A O 1
ATOM 597 N N . GLN A 1 78 ? 17.761 15.043 -20.517 1.00 75.44 78 GLN A N 1
ATOM 598 C CA . GLN A 1 78 ? 18.750 15.343 -21.560 1.00 75.44 78 GLN A CA 1
ATOM 599 C C . GLN A 1 78 ? 18.100 15.558 -22.932 1.00 75.44 78 GLN A C 1
ATOM 601 O O . GLN A 1 78 ? 18.462 16.502 -23.631 1.00 75.44 78 GLN A O 1
ATOM 606 N N . LEU A 1 79 ? 17.112 14.731 -23.288 1.00 68.12 79 LEU A N 1
ATOM 607 C CA . LEU A 1 79 ? 16.335 14.874 -24.523 1.00 68.12 79 LEU A CA 1
ATOM 608 C C . LEU A 1 79 ? 15.523 16.180 -24.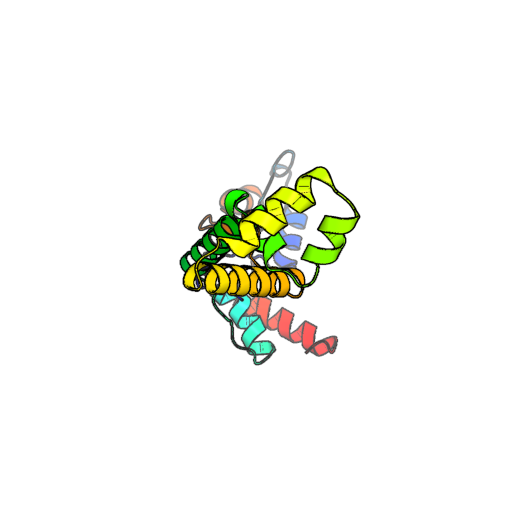556 1.00 68.12 79 LEU A C 1
ATOM 610 O O . LEU A 1 79 ? 15.419 16.811 -25.599 1.00 68.12 79 LEU A O 1
ATOM 614 N N . ARG A 1 80 ? 15.000 16.635 -23.412 1.00 64.38 80 ARG A N 1
ATOM 615 C CA . ARG A 1 80 ? 14.221 17.881 -23.297 1.00 64.38 80 ARG A CA 1
ATOM 616 C C . ARG A 1 80 ? 15.066 19.159 -23.188 1.00 64.38 80 ARG A C 1
ATOM 618 O O . ARG A 1 80 ? 14.491 20.244 -23.099 1.00 64.38 80 ARG A O 1
ATOM 625 N N . ARG A 1 81 ? 16.405 19.078 -23.170 1.00 63.00 81 ARG A N 1
ATOM 626 C CA . ARG A 1 81 ? 17.256 20.271 -23.011 1.00 63.00 81 ARG A CA 1
ATOM 627 C C . ARG A 1 81 ? 17.139 21.212 -24.223 1.00 63.00 81 ARG A C 1
ATOM 629 O O . ARG A 1 81 ? 17.355 20.774 -25.353 1.00 63.00 81 ARG A O 1
ATOM 636 N N . PRO A 1 82 ? 16.896 22.519 -24.004 1.00 51.59 82 PRO A N 1
ATOM 637 C CA . PRO A 1 82 ? 16.592 23.467 -25.076 1.00 51.59 82 PRO A CA 1
ATOM 638 C C . PRO A 1 82 ? 17.725 23.655 -26.093 1.00 51.59 82 PRO A C 1
ATOM 640 O O . PRO A 1 82 ? 17.445 23.905 -27.262 1.00 51.59 82 PRO A O 1
ATOM 643 N N . HIS A 1 83 ? 18.992 23.457 -25.708 1.00 53.72 83 HIS A N 1
ATOM 644 C CA . HIS A 1 83 ? 20.116 23.643 -26.635 1.00 53.72 83 HIS A CA 1
ATOM 645 C C . HIS A 1 83 ? 20.122 22.642 -27.811 1.00 53.72 83 HIS A C 1
ATOM 647 O O . HIS A 1 83 ? 20.678 22.948 -28.864 1.00 53.72 83 HIS A O 1
ATOM 653 N N . ASN A 1 84 ? 19.501 21.465 -27.659 1.00 49.81 84 ASN A N 1
ATOM 654 C CA . ASN A 1 84 ? 19.395 20.466 -28.730 1.00 49.81 84 ASN A CA 1
ATOM 655 C C . ASN A 1 84 ? 18.115 20.619 -29.555 1.00 49.81 84 ASN A C 1
ATOM 657 O O . ASN A 1 84 ? 18.022 20.045 -30.637 1.00 49.81 84 ASN A O 1
ATOM 661 N N . MET A 1 85 ? 17.143 21.414 -29.094 1.00 49.34 85 MET A N 1
ATOM 662 C CA . MET A 1 85 ? 15.859 21.565 -29.778 1.00 49.34 85 MET A CA 1
ATOM 663 C C . MET A 1 85 ? 16.042 22.260 -31.135 1.00 49.34 85 MET A C 1
ATOM 665 O O . MET A 1 85 ? 15.634 21.712 -32.154 1.00 49.34 85 MET A O 1
ATOM 669 N N . GLY A 1 86 ? 16.749 23.398 -31.175 1.00 50.41 86 GLY A N 1
ATOM 670 C CA . GLY A 1 86 ? 17.003 24.151 -32.415 1.00 50.41 86 GLY A CA 1
ATOM 671 C C . GLY A 1 86 ? 17.773 23.361 -33.483 1.00 50.41 86 GLY A C 1
ATOM 672 O O . GLY A 1 86 ? 17.484 23.482 -34.671 1.00 50.41 86 GLY A O 1
ATOM 673 N N . LEU A 1 87 ? 18.700 22.493 -33.066 1.00 48.41 87 LEU A N 1
ATOM 674 C CA . LEU A 1 87 ? 19.451 21.620 -33.973 1.00 48.41 87 LEU A CA 1
ATOM 675 C C . LEU A 1 87 ? 18.621 20.411 -34.444 1.00 48.41 87 LEU A C 1
ATOM 677 O O . LEU A 1 87 ? 18.736 19.991 -35.593 1.00 48.41 87 LEU A O 1
ATOM 681 N N . SER A 1 88 ? 17.751 19.871 -33.587 1.00 48.69 88 SER A N 1
ATOM 682 C CA . SER A 1 88 ? 16.882 18.731 -33.923 1.00 48.69 88 SER A CA 1
ATOM 683 C C . SER A 1 88 ? 15.764 19.123 -34.889 1.00 48.69 88 SER A C 1
ATOM 685 O O . SER A 1 88 ? 15.401 18.342 -35.767 1.00 48.69 88 SER A O 1
ATOM 687 N N . PHE A 1 89 ? 15.258 20.359 -34.786 1.00 48.66 89 PHE A N 1
ATOM 688 C CA . PHE A 1 89 ? 14.328 20.922 -35.767 1.00 48.66 89 PHE A CA 1
ATOM 689 C C . PHE A 1 89 ? 14.957 21.019 -37.160 1.00 48.66 89 PHE A C 1
ATOM 691 O O . PHE A 1 89 ? 14.288 20.670 -38.130 1.00 48.66 89 PHE A O 1
ATOM 698 N N . ALA A 1 90 ? 16.238 21.399 -37.255 1.00 51.31 90 ALA A N 1
ATOM 699 C CA . ALA A 1 90 ? 16.975 21.526 -38.517 1.00 51.31 90 ALA A CA 1
ATOM 700 C C . ALA A 1 90 ? 17.166 20.193 -39.268 1.00 51.31 90 ALA A C 1
ATOM 702 O O . ALA A 1 90 ? 17.301 20.200 -40.489 1.00 51.31 90 ALA A O 1
ATOM 703 N N . ALA A 1 91 ? 17.174 19.064 -38.550 1.00 49.22 91 ALA A N 1
ATOM 704 C CA . ALA A 1 91 ? 17.348 17.722 -39.112 1.00 49.22 91 ALA A CA 1
ATOM 705 C C . ALA A 1 91 ? 16.020 16.979 -39.369 1.00 49.22 91 ALA A C 1
ATOM 707 O O . ALA A 1 91 ? 16.024 15.873 -39.909 1.00 49.22 91 ALA A O 1
ATOM 708 N N . SER A 1 92 ? 14.877 17.552 -38.979 1.00 51.97 92 SER A N 1
ATOM 709 C CA . SER A 1 92 ? 13.573 16.916 -39.180 1.00 51.97 92 SER A CA 1
ATOM 710 C C . SER A 1 92 ? 13.074 17.084 -40.628 1.00 51.97 92 SER A C 1
ATOM 712 O O . SER A 1 92 ? 13.289 18.137 -41.228 1.00 51.97 92 SER A O 1
ATOM 714 N N . PRO A 1 93 ? 12.317 16.124 -41.195 1.00 49.69 93 PRO A N 1
ATOM 715 C CA . PRO A 1 93 ? 11.651 16.294 -42.496 1.00 49.69 93 PRO A CA 1
ATOM 716 C C . PRO A 1 93 ? 10.670 17.483 -42.546 1.00 49.69 93 PRO A C 1
ATOM 718 O O . PRO A 1 93 ? 10.284 17.924 -43.623 1.00 49.69 93 PRO A O 1
ATOM 721 N N . HIS A 1 94 ? 10.270 18.012 -41.383 1.00 50.12 94 HIS A N 1
ATOM 722 C CA . HIS A 1 94 ? 9.447 19.217 -41.223 1.00 50.12 94 HIS A CA 1
ATOM 723 C C . HIS A 1 94 ? 10.266 20.513 -41.060 1.00 50.12 94 HIS A C 1
ATOM 725 O O . HIS A 1 94 ? 9.690 21.588 -40.931 1.00 50.12 94 HIS A O 1
ATOM 731 N N . ALA A 1 95 ? 11.601 20.474 -41.128 1.00 52.66 95 ALA A N 1
ATOM 732 C CA . ALA A 1 95 ? 12.420 21.690 -41.114 1.00 52.66 95 ALA A CA 1
ATOM 733 C C . ALA A 1 95 ? 12.011 22.659 -42.240 1.00 52.66 95 ALA A C 1
ATOM 735 O O . ALA A 1 95 ? 11.998 23.874 -42.058 1.00 52.66 95 ALA A O 1
ATOM 736 N N . GLN A 1 96 ? 11.619 22.109 -43.395 1.00 48.59 96 GLN A N 1
ATOM 737 C CA . GLN A 1 96 ? 11.188 22.883 -44.557 1.00 48.59 96 GLN A CA 1
ATOM 738 C C . GLN A 1 96 ? 9.849 23.610 -44.342 1.00 48.59 96 GLN A C 1
ATOM 740 O O . GLN A 1 96 ? 9.651 24.672 -44.930 1.00 48.59 96 GLN A O 1
ATOM 745 N N . SER A 1 97 ? 8.945 23.093 -43.497 1.00 49.69 97 SER A N 1
ATOM 746 C CA . SER A 1 97 ? 7.675 23.773 -43.202 1.00 49.69 97 SER A CA 1
ATOM 747 C C . SER A 1 97 ? 7.870 24.945 -42.236 1.00 49.69 97 SER A C 1
ATOM 749 O O . SER A 1 97 ? 7.299 26.008 -42.451 1.00 49.69 97 SER A O 1
ATOM 751 N N . ILE A 1 98 ? 8.770 24.823 -41.254 1.00 48.44 98 ILE A N 1
ATOM 752 C CA . ILE A 1 98 ? 9.105 25.923 -40.328 1.00 48.44 98 ILE A CA 1
ATOM 753 C C . ILE A 1 98 ? 9.845 27.065 -41.049 1.00 48.44 98 ILE A C 1
ATOM 755 O O . ILE A 1 98 ? 9.595 28.235 -40.764 1.00 48.44 98 ILE A O 1
ATOM 759 N N . VAL A 1 99 ? 10.705 26.753 -42.032 1.00 49.62 99 VAL A N 1
ATOM 760 C CA . VAL A 1 99 ? 11.356 27.765 -42.894 1.00 49.62 99 VAL A CA 1
ATOM 761 C C . VAL A 1 99 ? 10.325 28.601 -43.666 1.00 49.62 99 VAL A C 1
ATOM 763 O O . VAL A 1 99 ? 10.567 29.781 -43.912 1.00 49.62 99 VAL A O 1
ATOM 766 N N . ARG A 1 100 ? 9.170 28.017 -44.020 1.00 47.53 100 ARG A N 1
ATOM 767 C CA . ARG A 1 100 ? 8.070 28.739 -44.677 1.00 47.53 100 ARG A CA 1
ATOM 768 C C . ARG A 1 100 ? 7.279 29.627 -43.721 1.00 47.53 100 ARG A C 1
ATOM 770 O O . ARG A 1 100 ? 6.888 30.718 -44.115 1.00 47.53 100 ARG A O 1
ATOM 777 N N . GLU A 1 101 ? 7.037 29.168 -42.499 1.00 51.41 101 GLU A N 1
ATOM 778 C CA . GLU A 1 101 ? 6.148 29.855 -41.552 1.00 51.41 101 GLU A CA 1
ATOM 779 C C . GLU A 1 101 ? 6.857 30.922 -40.702 1.00 51.41 101 GLU A C 1
ATOM 781 O O . GLU A 1 101 ? 6.220 31.872 -40.253 1.00 51.41 101 GLU A O 1
ATOM 786 N N . MET A 1 102 ? 8.177 30.819 -40.503 1.00 47.97 102 MET A N 1
ATOM 787 C CA . MET A 1 102 ? 8.962 31.782 -39.718 1.00 47.97 102 MET A CA 1
ATOM 788 C C . MET A 1 102 ? 10.234 32.220 -40.474 1.00 47.97 102 MET A C 1
ATOM 790 O O . MET A 1 102 ? 11.326 31.707 -40.201 1.00 47.97 102 MET A O 1
ATOM 794 N N . PRO A 1 103 ? 10.140 33.203 -41.394 1.00 47.59 103 PRO A N 1
ATOM 795 C CA . PRO A 1 103 ? 11.217 33.559 -42.329 1.00 47.59 103 PRO A CA 1
ATOM 796 C C . PRO A 1 103 ? 12.539 33.956 -41.656 1.00 47.59 103 PRO A C 1
ATOM 798 O O . PRO A 1 103 ? 13.619 33.608 -42.131 1.00 47.59 103 PRO A O 1
ATOM 801 N N . VAL A 1 104 ? 12.462 34.645 -40.512 1.00 53.53 104 VAL A N 1
ATOM 802 C CA . VAL A 1 104 ? 13.641 35.143 -39.780 1.00 53.53 104 VAL A CA 1
ATOM 803 C C . VAL A 1 104 ? 14.426 34.003 -39.118 1.00 53.53 104 VAL A C 1
ATOM 805 O O . VAL A 1 104 ? 15.656 34.014 -39.106 1.00 53.53 104 VAL A O 1
ATOM 808 N N . LEU A 1 105 ? 13.731 32.978 -38.614 1.00 48.16 105 LEU A N 1
ATOM 809 C CA . LEU A 1 105 ? 14.353 31.781 -38.037 1.00 48.16 105 LEU A CA 1
ATOM 810 C C . LEU A 1 105 ? 14.822 30.800 -39.122 1.00 48.16 105 LEU A C 1
ATOM 812 O O . LEU A 1 105 ? 15.839 30.129 -38.941 1.00 48.16 105 LEU A O 1
ATOM 816 N N . GLY A 1 106 ? 14.134 30.752 -40.269 1.00 47.81 106 GLY A N 1
ATOM 817 C CA . GLY A 1 106 ? 14.447 29.850 -41.378 1.00 47.81 106 GLY A CA 1
ATOM 818 C C . GLY A 1 106 ? 15.863 30.017 -41.939 1.00 47.81 106 GLY A C 1
ATOM 819 O O . GLY A 1 106 ? 16.553 29.021 -42.165 1.00 47.81 106 GLY A O 1
ATOM 820 N N . GLY A 1 107 ? 16.344 31.257 -42.083 1.00 52.19 107 GLY A N 1
ATOM 821 C CA . GLY A 1 107 ? 17.702 31.537 -42.570 1.00 52.19 107 GLY A CA 1
ATOM 822 C C . GLY A 1 107 ? 18.808 31.035 -41.631 1.00 52.19 107 GLY A C 1
ATOM 823 O O . GLY A 1 107 ? 19.803 30.468 -42.086 1.00 52.19 107 GLY A O 1
ATOM 824 N N . LEU A 1 108 ? 18.608 31.166 -40.316 1.00 50.38 108 LEU A N 1
ATOM 825 C CA . LEU A 1 108 ? 19.545 30.680 -39.295 1.00 50.38 108 LEU A CA 1
ATOM 826 C C . LEU A 1 108 ? 19.585 29.145 -39.249 1.00 50.38 108 LEU A C 1
ATOM 828 O O . LEU A 1 108 ? 20.662 28.554 -39.164 1.00 50.38 108 LEU A O 1
ATOM 832 N N . VAL A 1 109 ? 18.424 28.498 -39.385 1.00 52.81 109 VAL A N 1
ATOM 833 C CA . VAL A 1 109 ? 18.288 27.032 -39.433 1.00 52.81 109 VAL A CA 1
ATOM 834 C C . VAL A 1 109 ? 18.955 26.448 -40.684 1.00 52.81 109 VAL A C 1
ATOM 836 O O . VAL A 1 109 ? 19.681 25.454 -40.606 1.00 52.81 109 VAL A O 1
ATOM 839 N N . GLN A 1 110 ? 18.767 27.083 -41.842 1.00 52.69 110 GLN A N 1
ATOM 840 C CA . GLN A 1 110 ? 19.297 26.609 -43.122 1.00 52.69 110 GLN A CA 1
ATOM 841 C C . GLN A 1 110 ? 20.817 26.818 -43.245 1.00 52.69 110 GLN A C 1
ATOM 843 O O . GLN A 1 110 ? 21.526 25.950 -43.765 1.00 52.69 110 GLN A O 1
ATOM 848 N N . ALA A 1 111 ? 21.335 27.932 -42.716 1.00 57.81 111 ALA A N 1
ATOM 849 C CA . ALA A 1 111 ? 22.772 28.186 -42.615 1.00 57.81 111 ALA A CA 1
ATOM 850 C C . ALA A 1 111 ? 23.458 27.224 -41.632 1.00 57.81 111 ALA A C 1
ATOM 852 O O . ALA A 1 111 ? 24.551 26.729 -41.921 1.00 57.81 111 ALA A O 1
ATOM 853 N N . ALA A 1 112 ? 22.799 26.900 -40.513 1.00 54.50 112 ALA A N 1
ATOM 854 C CA . ALA A 1 112 ? 23.275 25.889 -39.577 1.00 54.50 112 ALA A CA 1
ATOM 855 C C . ALA A 1 112 ? 23.364 24.512 -40.255 1.00 54.50 112 ALA A C 1
ATOM 857 O O . ALA A 1 112 ? 24.426 23.899 -40.233 1.00 54.50 112 ALA A O 1
ATOM 858 N N . HIS A 1 113 ? 22.325 24.065 -40.971 1.00 54.72 113 HIS A N 1
ATOM 859 C CA . HIS A 1 113 ? 22.305 22.751 -41.633 1.00 54.72 113 HIS A CA 1
ATOM 860 C C . HIS A 1 113 ? 23.468 22.514 -42.624 1.00 54.72 113 HIS A C 1
ATOM 862 O O . HIS A 1 113 ? 23.943 21.384 -42.768 1.00 54.72 113 HIS A O 1
ATOM 868 N N . ARG A 1 114 ? 23.968 23.569 -43.289 1.00 56.38 114 ARG A N 1
ATOM 869 C CA . ARG A 1 114 ? 25.119 23.487 -44.213 1.00 56.38 114 ARG A CA 1
ATOM 870 C C . ARG A 1 114 ? 26.481 23.392 -43.519 1.00 56.38 114 ARG A C 1
ATOM 872 O O . ARG A 1 114 ? 27.423 22.919 -44.143 1.00 56.38 114 ARG A O 1
ATOM 879 N N . ARG A 1 115 ? 26.598 23.830 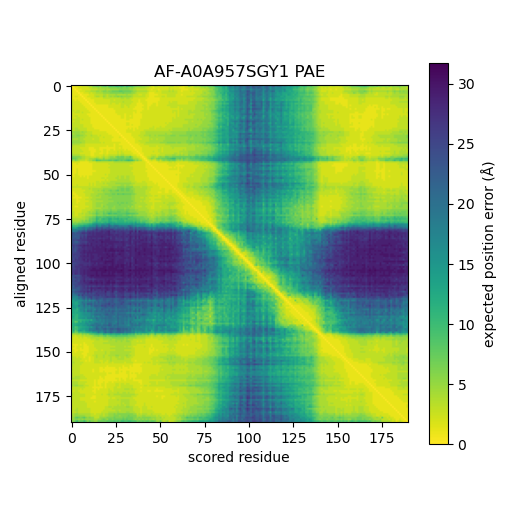-42.262 1.00 57.66 115 ARG A N 1
ATOM 880 C CA . ARG A 1 115 ? 27.861 23.857 -41.497 1.00 57.66 115 ARG A CA 1
ATOM 881 C C . ARG A 1 115 ? 27.989 22.743 -40.456 1.00 57.66 115 ARG A C 1
ATOM 883 O O . ARG A 1 115 ? 29.005 22.679 -39.774 1.00 57.66 115 ARG A O 1
ATOM 890 N N . ILE A 1 116 ? 26.989 21.874 -40.326 1.00 57.00 116 ILE A N 1
ATOM 891 C CA . ILE A 1 116 ? 27.001 20.771 -39.359 1.00 57.00 116 ILE A CA 1
ATOM 892 C C . ILE A 1 116 ? 27.849 19.603 -39.912 1.00 57.00 116 ILE A C 1
ATOM 894 O O . ILE A 1 116 ? 27.468 19.027 -40.938 1.00 57.00 116 ILE A O 1
ATOM 898 N N . PRO A 1 117 ? 28.970 19.231 -39.258 1.00 60.00 117 PRO A N 1
ATOM 899 C CA . PRO A 1 117 ? 29.769 18.066 -39.638 1.00 60.00 117 PRO A CA 1
ATOM 900 C C . PRO A 1 117 ? 28.978 16.751 -39.485 1.00 60.00 117 PRO A C 1
ATOM 902 O O . PRO A 1 117 ? 28.019 16.669 -38.717 1.00 60.00 117 PRO A O 1
ATOM 905 N N . GLY A 1 118 ? 29.347 15.719 -40.256 1.00 58.91 118 GLY A N 1
ATOM 906 C CA . GLY A 1 118 ? 28.549 14.490 -40.427 1.00 58.91 118 GLY A CA 1
ATOM 907 C C . GLY A 1 118 ? 28.217 13.741 -39.128 1.00 58.91 118 GLY A C 1
ATOM 908 O O . GLY A 1 118 ? 27.078 13.325 -38.937 1.00 58.91 118 GLY A O 1
ATOM 909 N N . ASN A 1 119 ? 29.158 13.686 -38.187 1.00 57.91 119 ASN A N 1
ATOM 910 C CA . ASN A 1 119 ? 28.980 13.095 -36.855 1.00 57.91 119 ASN A CA 1
ATOM 911 C C . ASN A 1 119 ? 27.895 13.794 -36.009 1.00 57.91 119 ASN A C 1
ATOM 913 O O . ASN A 1 119 ? 27.239 13.170 -35.176 1.00 57.91 119 ASN A O 1
ATOM 917 N N . ILE A 1 120 ? 27.670 15.093 -36.225 1.00 58.16 120 ILE A N 1
ATOM 918 C CA . ILE A 1 120 ? 26.617 15.844 -35.535 1.00 58.16 120 ILE A CA 1
ATOM 919 C C . ILE A 1 120 ? 25.254 15.576 -36.190 1.00 58.16 120 ILE A C 1
ATOM 921 O O . ILE A 1 120 ? 24.254 15.488 -35.481 1.00 58.16 120 ILE A O 1
ATOM 925 N N . LYS A 1 121 ? 25.191 15.366 -37.515 1.00 59.69 121 LYS A N 1
ATOM 926 C CA . LYS A 1 121 ? 23.938 14.991 -38.201 1.00 59.69 121 LYS A CA 1
ATOM 927 C C . LYS A 1 121 ? 23.385 13.658 -37.700 1.00 59.69 121 LYS A C 1
ATOM 929 O O . LYS A 1 121 ? 22.183 13.562 -37.477 1.00 59.69 121 LYS A O 1
ATOM 934 N N . GLU A 1 122 ? 24.246 12.668 -37.475 1.00 59.34 122 GLU A N 1
ATOM 935 C CA . GLU A 1 122 ? 23.853 11.364 -36.921 1.00 59.34 122 GLU A CA 1
ATOM 936 C C . GLU A 1 122 ? 23.274 11.492 -35.508 1.00 59.34 122 GLU A C 1
ATOM 938 O O . GLU A 1 122 ? 22.208 10.951 -35.221 1.00 59.34 122 GLU A O 1
ATOM 943 N N . SER A 1 123 ? 23.920 12.283 -34.646 1.00 58.41 123 SER A N 1
ATOM 944 C CA . SER A 1 123 ? 23.437 12.560 -33.287 1.00 58.41 123 SER A CA 1
ATOM 945 C C . SER A 1 123 ? 22.075 13.269 -33.282 1.00 58.41 123 SER A C 1
ATOM 947 O O . SER A 1 123 ? 21.188 12.932 -32.495 1.00 58.41 123 SER A O 1
ATOM 949 N N . LEU A 1 124 ? 21.860 14.207 -34.210 1.00 61.12 124 LEU A N 1
ATOM 950 C CA . LEU A 1 124 ? 20.586 14.915 -34.365 1.00 61.12 124 LEU A CA 1
ATOM 951 C C . LEU A 1 124 ? 19.480 14.028 -34.937 1.00 61.12 124 LEU A C 1
ATOM 953 O O . LEU A 1 124 ? 18.342 14.106 -34.476 1.00 61.12 124 LEU A O 1
ATOM 957 N N . LEU A 1 125 ? 19.806 13.161 -35.898 1.00 59.50 125 LEU A N 1
ATOM 958 C CA . LEU A 1 125 ? 18.874 12.169 -36.429 1.00 59.50 125 LEU A CA 1
ATOM 959 C C . LEU A 1 125 ? 18.457 11.185 -35.327 1.00 59.50 125 LEU A C 1
ATOM 961 O O . LEU A 1 125 ? 17.264 10.965 -35.122 1.00 59.50 125 LEU A O 1
ATOM 965 N N . ALA A 1 126 ? 19.420 10.659 -34.564 1.00 62.81 126 ALA A N 1
ATOM 966 C CA . ALA A 1 126 ? 19.165 9.779 -33.426 1.00 62.81 126 ALA A CA 1
ATOM 967 C C . ALA A 1 126 ? 18.300 10.466 -32.355 1.00 62.81 126 ALA A C 1
ATOM 969 O O . ALA A 1 126 ? 17.374 9.860 -31.816 1.00 62.81 126 ALA A O 1
ATOM 970 N N . HIS A 1 127 ? 18.544 11.752 -32.089 1.00 65.94 127 HIS A N 1
ATOM 971 C CA . HIS A 1 127 ? 17.722 12.552 -31.184 1.00 65.94 127 HIS A CA 1
ATOM 972 C C . HIS A 1 127 ? 16.289 12.742 -31.706 1.00 65.94 127 HIS A C 1
ATOM 974 O O . HIS A 1 127 ? 15.334 12.581 -30.947 1.00 65.94 127 HIS A O 1
ATOM 980 N N . ALA A 1 128 ? 16.117 13.059 -32.993 1.00 63.44 128 ALA A N 1
ATOM 981 C CA . ALA A 1 128 ? 14.808 13.267 -33.609 1.00 63.44 128 ALA A CA 1
ATOM 982 C C . ALA A 1 128 ? 13.975 11.976 -33.656 1.00 63.44 128 ALA A C 1
ATOM 984 O O . ALA A 1 128 ? 12.783 12.004 -33.343 1.00 63.44 128 ALA A O 1
ATOM 985 N N . VAL A 1 129 ? 14.603 10.840 -33.982 1.00 66.31 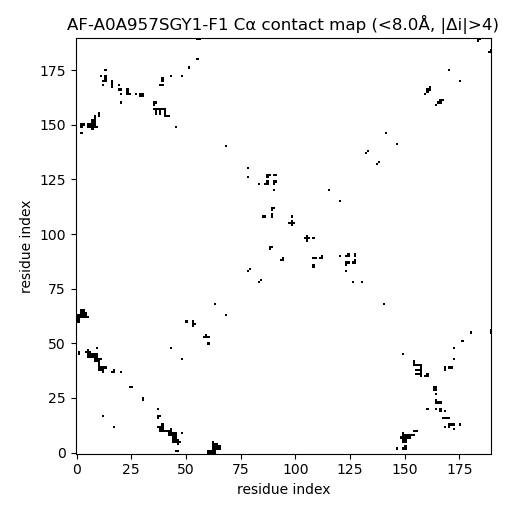129 VAL A N 1
ATOM 986 C CA . VAL A 1 129 ? 13.978 9.509 -33.923 1.00 66.31 129 VAL A CA 1
ATOM 987 C C . VAL A 1 129 ? 13.567 9.181 -32.488 1.00 66.31 129 VAL A C 1
ATOM 989 O O . VAL A 1 129 ? 12.401 8.872 -32.259 1.00 66.31 129 VAL A O 1
ATOM 992 N N . ALA A 1 130 ? 14.458 9.362 -31.508 1.00 67.06 130 ALA A N 1
ATOM 993 C CA . ALA A 1 130 ? 14.146 9.120 -30.099 1.00 67.06 130 ALA A CA 1
ATOM 994 C C . ALA A 1 130 ? 13.008 10.019 -29.577 1.00 67.06 130 ALA A C 1
ATOM 996 O O . ALA A 1 130 ? 12.133 9.556 -28.852 1.00 67.06 130 ALA A O 1
ATOM 997 N N . MET A 1 131 ? 12.974 11.299 -29.962 1.00 66.50 131 MET A N 1
ATOM 998 C CA . MET A 1 131 ? 11.880 12.218 -29.614 1.00 66.50 131 MET A CA 1
ATOM 999 C C . MET A 1 131 ? 10.551 11.802 -30.249 1.00 66.50 131 MET A C 1
ATOM 1001 O O . MET A 1 131 ? 9.507 11.888 -29.599 1.00 66.50 131 MET A O 1
ATOM 1005 N N . ARG A 1 132 ? 10.572 11.340 -31.506 1.00 65.12 132 ARG A N 1
ATOM 1006 C CA . ARG A 1 132 ? 9.384 10.818 -32.192 1.00 65.12 132 ARG A CA 1
ATOM 1007 C C . ARG A 1 132 ? 8.871 9.550 -31.514 1.00 65.12 132 ARG A C 1
ATOM 1009 O O . ARG A 1 132 ? 7.673 9.463 -31.262 1.00 65.12 132 ARG A O 1
ATOM 1016 N N . GLU A 1 133 ? 9.756 8.614 -31.184 1.00 65.88 133 GLU A N 1
ATOM 1017 C CA . GLU A 1 133 ? 9.408 7.397 -30.446 1.00 65.88 133 GLU A CA 1
ATOM 1018 C C . GLU A 1 133 ? 8.822 7.716 -29.071 1.00 65.88 133 GLU A C 1
ATOM 1020 O O . GLU A 1 133 ? 7.768 7.194 -28.739 1.00 65.88 133 GLU A O 1
ATOM 1025 N N . ILE A 1 134 ? 9.417 8.639 -28.307 1.00 66.56 134 ILE A N 1
ATOM 1026 C CA . ILE A 1 134 ? 8.889 9.062 -26.998 1.00 66.56 134 ILE A CA 1
ATOM 1027 C C . ILE A 1 134 ? 7.520 9.739 -27.128 1.00 66.56 134 ILE A C 1
ATOM 1029 O O . ILE A 1 134 ? 6.670 9.583 -26.255 1.00 66.56 134 ILE A O 1
ATOM 1033 N N . LYS A 1 135 ? 7.289 10.511 -28.197 1.00 64.62 135 LYS A N 1
ATOM 1034 C CA . LYS A 1 135 ? 5.988 11.152 -28.436 1.00 64.62 135 LYS A CA 1
ATOM 1035 C C . LYS A 1 135 ? 4.914 10.128 -28.810 1.00 64.62 135 LYS A C 1
ATOM 1037 O O . LYS A 1 135 ? 3.767 10.299 -28.412 1.00 64.62 135 LYS A O 1
ATOM 1042 N N . LEU A 1 136 ? 5.282 9.097 -29.572 1.00 65.06 136 LEU A N 1
ATOM 1043 C CA . LEU A 1 136 ? 4.387 8.007 -29.972 1.00 65.06 136 LEU A CA 1
ATOM 1044 C C . LEU A 1 136 ? 4.131 7.015 -28.830 1.00 65.06 136 LEU A C 1
ATOM 1046 O O . LEU A 1 136 ? 3.014 6.530 -28.690 1.00 65.06 136 LEU A O 1
ATOM 1050 N N . ASN A 1 137 ? 5.148 6.725 -28.020 1.00 65.25 137 ASN A N 1
ATOM 1051 C CA . ASN A 1 137 ? 5.097 5.771 -26.922 1.00 65.25 137 ASN A CA 1
ATOM 1052 C C . ASN A 1 137 ? 5.836 6.341 -25.696 1.00 65.25 137 ASN A C 1
ATOM 1054 O O . ASN A 1 137 ? 7.025 6.066 -25.491 1.00 65.25 137 ASN A O 1
ATOM 1058 N N . PRO A 1 1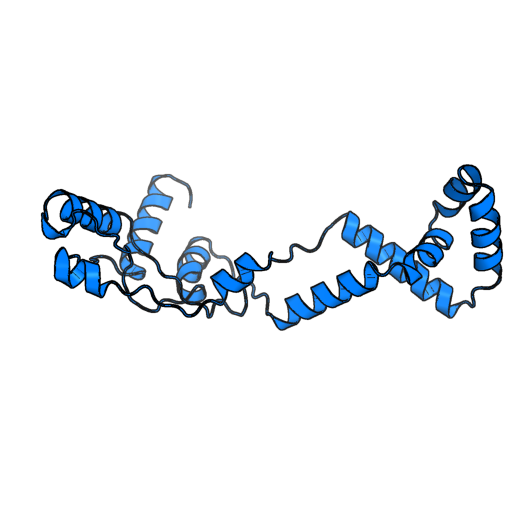38 ? 5.173 7.195 -24.896 1.00 65.69 138 PRO A N 1
ATOM 1059 C CA . PRO A 1 138 ? 5.805 7.794 -23.733 1.00 65.69 138 PRO A CA 1
ATOM 1060 C C . PRO A 1 138 ? 6.185 6.697 -22.730 1.00 65.69 138 PRO A C 1
ATOM 1062 O O . PRO A 1 138 ? 5.344 5.857 -22.401 1.00 65.69 138 PRO A O 1
ATOM 1065 N N . PRO A 1 139 ? 7.424 6.688 -22.202 1.00 67.31 139 PRO A N 1
ATOM 1066 C CA . PRO A 1 139 ? 7.805 5.710 -21.196 1.00 67.31 139 PRO A CA 1
ATOM 1067 C C . PRO A 1 139 ? 6.887 5.862 -19.980 1.00 67.31 139 PRO A C 1
ATOM 1069 O O . PRO A 1 139 ? 6.772 6.952 -19.410 1.00 67.31 139 PRO A O 1
ATOM 1072 N N . ALA A 1 140 ? 6.232 4.767 -19.589 1.00 74.19 140 ALA A N 1
ATOM 1073 C CA . ALA A 1 140 ? 5.343 4.701 -18.433 1.00 74.19 140 ALA A CA 1
ATOM 1074 C C . ALA A 1 140 ? 6.156 4.750 -17.128 1.00 74.19 140 ALA A C 1
ATOM 1076 O O . ALA A 1 140 ? 6.311 3.761 -16.415 1.00 74.19 140 ALA A O 1
ATOM 1077 N N . LEU A 1 141 ? 6.740 5.912 -16.845 1.00 84.38 141 LEU A N 1
ATOM 1078 C CA . LEU A 1 141 ? 7.510 6.153 -15.638 1.00 84.38 141 LEU A CA 1
ATOM 1079 C C . LEU A 1 141 ? 6.583 6.466 -14.465 1.00 84.38 141 LEU A C 1
ATOM 1081 O O . LEU A 1 141 ? 5.694 7.317 -14.597 1.00 84.38 141 LEU A O 1
ATOM 1085 N N . PRO A 1 142 ? 6.810 5.855 -13.291 1.00 90.12 142 PRO A N 1
ATOM 1086 C CA . PRO A 1 142 ? 6.010 6.170 -12.131 1.00 90.12 142 PRO A CA 1
ATOM 1087 C C . PRO A 1 142 ? 6.232 7.625 -11.693 1.00 90.12 142 PRO A C 1
ATOM 1089 O O . PRO A 1 142 ? 7.356 8.152 -11.664 1.00 90.12 142 PRO A O 1
ATOM 1092 N N . ARG A 1 143 ? 5.127 8.286 -11.336 1.00 90.69 143 ARG A N 1
ATOM 1093 C CA . ARG A 1 143 ? 5.138 9.570 -10.628 1.00 90.69 143 ARG A CA 1
ATOM 1094 C C . ARG A 1 143 ? 5.860 9.408 -9.289 1.00 90.69 143 ARG A C 1
ATOM 1096 O O . ARG A 1 143 ? 5.864 8.320 -8.722 1.00 90.69 143 ARG A O 1
ATOM 1103 N N . GLN A 1 144 ? 6.444 10.496 -8.785 1.00 92.69 144 GLN A N 1
ATOM 1104 C CA . GLN A 1 144 ? 7.258 10.458 -7.566 1.00 92.69 144 GLN A CA 1
ATOM 1105 C C . GLN A 1 144 ? 6.506 9.859 -6.371 1.00 92.69 144 GLN A C 1
ATOM 1107 O O . GLN A 1 144 ? 7.010 8.924 -5.771 1.00 92.69 144 GLN A O 1
ATOM 1112 N N . TRP A 1 145 ? 5.261 10.277 -6.134 1.00 94.25 145 TRP A N 1
ATOM 1113 C CA . TRP A 1 145 ? 4.453 9.757 -5.025 1.00 94.25 145 TRP A CA 1
ATOM 1114 C C . TRP A 1 145 ? 4.231 8.235 -5.072 1.00 94.25 145 TRP A C 1
ATOM 1116 O O . TRP A 1 145 ? 4.101 7.614 -4.025 1.00 94.25 145 TRP A O 1
ATOM 1126 N N . MET A 1 146 ? 4.194 7.616 -6.263 1.00 94.06 146 MET A N 1
ATOM 1127 C CA . MET A 1 146 ? 4.090 6.155 -6.370 1.00 94.06 146 MET A CA 1
ATOM 1128 C C . MET A 1 146 ? 5.390 5.497 -5.921 1.00 94.06 146 MET A C 1
ATOM 1130 O O . MET A 1 146 ? 5.351 4.501 -5.215 1.00 94.06 146 MET A O 1
ATOM 1134 N N . ILE A 1 147 ? 6.537 6.062 -6.306 1.00 95.56 147 ILE A N 1
ATOM 1135 C CA . ILE A 1 147 ? 7.840 5.579 -5.837 1.00 95.56 147 ILE A CA 1
ATOM 1136 C C . ILE A 1 147 ? 7.896 5.687 -4.314 1.00 95.56 147 ILE A C 1
ATOM 1138 O O . ILE A 1 147 ? 8.205 4.705 -3.650 1.00 95.56 147 ILE A O 1
ATOM 1142 N N . ASP A 1 148 ? 7.523 6.846 -3.770 1.00 96.00 148 ASP A N 1
ATOM 1143 C CA . ASP A 1 148 ? 7.539 7.088 -2.328 1.00 96.00 148 ASP A CA 1
ATOM 1144 C C . ASP A 1 148 ? 6.628 6.093 -1.586 1.00 96.00 148 ASP A C 1
ATOM 1146 O O . ASP A 1 148 ? 7.052 5.499 -0.599 1.00 96.00 148 ASP A O 1
ATOM 1150 N N . LEU A 1 149 ? 5.416 5.841 -2.098 1.00 95.06 149 LEU A N 1
ATOM 1151 C CA . LEU A 1 149 ? 4.472 4.865 -1.543 1.00 95.06 149 LEU A CA 1
ATOM 1152 C C . LEU A 1 149 ? 5.008 3.425 -1.593 1.00 95.06 149 LEU A C 1
ATOM 1154 O O . LEU A 1 149 ? 4.999 2.726 -0.582 1.00 95.06 149 LEU A O 1
ATOM 1158 N N . PHE A 1 150 ? 5.462 2.965 -2.762 1.00 96.44 150 PHE A N 1
ATOM 1159 C CA . PHE A 1 150 ? 5.865 1.569 -2.966 1.00 96.44 150 PHE A CA 1
ATOM 1160 C C . PHE A 1 150 ? 7.240 1.238 -2.370 1.00 96.44 150 PHE A C 1
ATOM 1162 O O . PHE A 1 150 ? 7.534 0.067 -2.134 1.00 96.44 150 PHE A O 1
ATOM 1169 N N . CYS A 1 151 ? 8.070 2.246 -2.093 1.00 96.62 151 CYS A N 1
ATOM 1170 C CA . CYS A 1 151 ? 9.340 2.086 -1.385 1.00 96.62 151 CYS A CA 1
ATOM 1171 C C . CYS A 1 151 ? 9.229 2.349 0.126 1.00 96.62 151 CYS A C 1
ATOM 1173 O O . CYS A 1 151 ? 10.178 2.048 0.855 1.00 96.62 151 CYS A O 1
ATOM 1175 N N . ALA A 1 152 ? 8.106 2.891 0.615 1.00 96.62 152 ALA A N 1
ATOM 1176 C CA . ALA A 1 152 ? 7.921 3.211 2.027 1.00 96.62 152 ALA A CA 1
ATOM 1177 C C . ALA A 1 152 ? 8.116 1.979 2.921 1.00 96.62 152 ALA A C 1
ATOM 1179 O O . ALA A 1 152 ? 7.657 0.882 2.616 1.00 96.62 152 ALA A O 1
ATOM 1180 N N . LYS A 1 153 ? 8.782 2.174 4.062 1.00 96.38 153 LYS A N 1
ATOM 1181 C CA . LYS A 1 153 ? 9.019 1.135 5.081 1.00 96.38 153 LYS A CA 1
ATOM 1182 C C . LYS A 1 153 ? 8.210 1.350 6.359 1.00 96.38 153 LYS A C 1
ATOM 1184 O O . LYS A 1 153 ? 8.369 0.603 7.317 1.00 96.38 153 LYS A O 1
ATOM 1189 N N . GLY A 1 154 ? 7.376 2.391 6.385 1.00 95.75 154 GLY A N 1
ATOM 1190 C CA . GLY A 1 154 ? 6.545 2.718 7.536 1.00 95.75 154 GLY A CA 1
ATOM 1191 C C . GLY A 1 154 ? 5.492 1.641 7.767 1.00 95.75 154 GLY A C 1
ATOM 1192 O O . GLY A 1 154 ? 4.725 1.328 6.859 1.00 95.75 154 GLY A O 1
ATOM 1193 N N . LEU A 1 155 ? 5.456 1.099 8.982 1.00 95.69 155 LEU A N 1
ATOM 1194 C CA . LEU A 1 155 ? 4.435 0.161 9.428 1.00 95.69 155 LEU A CA 1
ATOM 1195 C C . LEU A 1 155 ? 3.340 0.919 10.184 1.00 95.69 155 LEU A C 1
ATOM 1197 O O . LEU A 1 155 ? 3.623 1.721 11.075 1.00 95.69 155 LEU A O 1
ATOM 1201 N N . CYS A 1 156 ? 2.086 0.656 9.838 1.00 94.88 156 CYS A N 1
ATOM 1202 C CA . CYS A 1 156 ? 0.930 1.188 10.540 1.00 94.88 156 CYS A CA 1
ATOM 1203 C C . CYS A 1 156 ? 0.816 0.549 11.926 1.00 94.88 156 CYS A C 1
ATOM 1205 O O . CYS A 1 156 ? 0.454 -0.620 12.052 1.00 94.88 156 CYS A O 1
ATOM 1207 N N . GLN A 1 157 ? 1.093 1.337 12.963 1.00 95.19 157 GLN A N 1
ATOM 1208 C CA . GLN A 1 157 ? 0.906 0.926 14.349 1.00 95.19 157 GLN A CA 1
ATOM 1209 C C . GLN A 1 157 ? -0.577 0.922 14.721 1.00 95.19 157 GLN A C 1
ATOM 1211 O O . GLN A 1 157 ? -1.269 1.938 14.604 1.00 95.19 157 GLN A O 1
ATOM 1216 N N . ILE A 1 158 ? -1.055 -0.229 15.191 1.00 97.38 158 ILE A N 1
ATOM 1217 C CA . ILE A 1 158 ? -2.454 -0.450 15.579 1.00 97.38 158 ILE A CA 1
ATOM 1218 C C . ILE A 1 158 ? -2.651 -0.509 17.100 1.00 97.38 158 ILE A C 1
ATOM 1220 O O . ILE A 1 158 ? -3.773 -0.720 17.561 1.00 97.38 158 ILE A O 1
ATOM 1224 N N . ASP A 1 159 ? -1.603 -0.240 17.889 1.00 97.81 159 ASP A N 1
ATOM 1225 C CA . ASP A 1 159 ? -1.607 -0.313 19.360 1.00 97.81 159 ASP A CA 1
ATOM 1226 C C . ASP A 1 159 ? -2.725 0.527 19.987 1.00 97.81 159 ASP A C 1
ATOM 1228 O O . ASP A 1 159 ? -3.357 0.144 20.972 1.00 97.81 159 ASP A O 1
ATOM 1232 N N . LYS A 1 160 ? -3.012 1.694 19.395 1.00 98.00 160 LYS A N 1
ATOM 1233 C CA . LYS A 1 160 ? -4.094 2.572 19.851 1.00 98.00 160 LYS A CA 1
ATOM 1234 C C . LYS A 1 160 ? -5.465 1.909 19.693 1.00 98.00 160 LYS A C 1
ATOM 1236 O O . LYS A 1 160 ? -6.267 1.970 20.621 1.00 98.00 160 LYS A O 1
ATOM 1241 N N . ALA A 1 161 ? -5.728 1.292 18.541 1.00 98.06 161 ALA A N 1
ATOM 1242 C CA . ALA A 1 161 ? -6.992 0.610 18.276 1.00 98.06 161 ALA A CA 1
ATOM 1243 C C . ALA A 1 161 ? -7.123 -0.656 19.138 1.00 98.06 161 ALA A C 1
ATOM 1245 O O . ALA A 1 161 ? -8.181 -0.901 19.713 1.00 98.06 161 ALA A O 1
ATOM 1246 N N . GLN A 1 162 ? -6.034 -1.408 19.311 1.00 98.06 162 GLN A N 1
ATOM 1247 C CA . GLN A 1 162 ? -5.990 -2.570 20.202 1.00 98.06 162 GLN A CA 1
ATOM 1248 C C . GLN A 1 162 ? -6.313 -2.186 21.650 1.00 98.06 162 GLN A C 1
ATOM 1250 O O . GLN A 1 162 ? -7.186 -2.786 22.271 1.00 98.06 162 GLN A O 1
ATOM 1255 N N . ARG A 1 163 ? -5.648 -1.153 22.179 1.00 98.06 163 ARG A N 1
ATOM 1256 C CA . ARG A 1 163 ? -5.792 -0.724 23.575 1.00 98.06 163 ARG A CA 1
ATOM 1257 C C . ARG A 1 163 ? -7.148 -0.093 23.881 1.00 98.06 163 ARG A C 1
ATOM 1259 O O . ARG A 1 163 ? -7.706 -0.383 24.930 1.00 98.06 163 ARG A O 1
ATOM 1266 N N . LEU A 1 164 ? -7.642 0.799 23.019 1.00 98.19 164 LEU A N 1
ATOM 1267 C CA . LEU A 1 164 ? -8.865 1.562 23.304 1.00 98.19 164 LEU A CA 1
ATOM 1268 C C . LEU A 1 164 ? -10.136 0.849 22.846 1.00 98.19 164 LEU A C 1
ATOM 1270 O O . LEU A 1 164 ? -11.169 0.987 23.488 1.00 98.19 164 LEU A O 1
ATOM 1274 N N . LEU A 1 165 ? -10.077 0.105 21.740 1.00 98.25 165 LEU A N 1
ATOM 1275 C CA . LEU A 1 165 ? -11.266 -0.512 21.149 1.00 98.25 165 LEU A CA 1
ATOM 1276 C C . LEU A 1 165 ? -11.322 -2.027 21.361 1.00 98.25 165 LEU A C 1
ATOM 1278 O O . LEU A 1 165 ? -12.397 -2.616 21.266 1.00 98.25 165 LEU A O 1
ATOM 1282 N N . GLY A 1 166 ? -10.184 -2.667 21.645 1.00 97.69 166 GLY A N 1
ATOM 1283 C CA . GLY A 1 166 ? -10.058 -4.123 21.596 1.00 97.69 166 GLY A CA 1
ATOM 1284 C C . GLY A 1 166 ? -9.962 -4.668 20.168 1.00 97.69 166 GLY A C 1
ATOM 1285 O O . GLY A 1 166 ? -10.240 -5.846 19.962 1.00 97.69 166 GLY A O 1
ATOM 1286 N N . TYR A 1 167 ? -9.593 -3.827 19.192 1.00 98.25 167 TYR A N 1
ATOM 1287 C CA . TYR A 1 167 ? -9.437 -4.217 17.787 1.00 98.25 167 TYR A CA 1
ATOM 1288 C C . TYR A 1 167 ? -8.401 -5.334 17.640 1.00 98.25 167 TYR A C 1
ATOM 1290 O O . TYR A 1 167 ? -7.286 -5.212 18.147 1.00 98.25 167 TYR A O 1
ATOM 1298 N N . ARG A 1 168 ? -8.767 -6.420 16.956 1.00 97.38 168 ARG A N 1
ATOM 1299 C CA . ARG A 1 168 ? -7.905 -7.578 16.700 1.00 97.38 168 ARG A CA 1
ATOM 1300 C C . ARG A 1 168 ? -8.158 -8.067 15.272 1.00 97.38 168 ARG A C 1
ATOM 1302 O O . ARG A 1 168 ? -9.155 -8.767 15.072 1.00 97.38 168 ARG A O 1
ATOM 1309 N N . PRO A 1 169 ? -7.282 -7.712 14.313 1.00 96.31 169 PRO A N 1
ATOM 1310 C CA . PRO A 1 169 ? -7.355 -8.243 12.959 1.00 96.31 169 PRO A CA 1
ATOM 1311 C C . PRO A 1 169 ? -7.402 -9.770 12.999 1.00 96.31 169 PRO A C 1
ATOM 1313 O O . PRO A 1 169 ? -6.616 -10.388 13.721 1.00 96.31 169 PRO A O 1
ATOM 1316 N N . GLN A 1 170 ? -8.345 -10.363 12.277 1.00 96.31 170 GLN A N 1
ATOM 1317 C CA . GLN A 1 170 ? -8.571 -11.806 12.247 1.00 96.31 170 GLN A CA 1
ATOM 1318 C C . GLN A 1 170 ? -8.020 -12.454 10.981 1.00 96.31 170 GLN A C 1
ATOM 1320 O O . GLN A 1 170 ? -7.850 -13.669 10.969 1.00 96.31 170 GLN A O 1
ATOM 1325 N N . PHE A 1 171 ? -7.745 -11.667 9.939 1.00 96.44 171 PHE A N 1
ATOM 1326 C CA . PHE A 1 171 ? -7.300 -12.181 8.649 1.00 96.44 171 PHE A CA 1
ATOM 1327 C C . PHE A 1 171 ? -5.881 -11.720 8.371 1.00 96.44 171 PHE A C 1
ATOM 1329 O O . PHE A 1 171 ? -5.617 -10.519 8.260 1.00 96.44 171 PHE A O 1
ATOM 1336 N N . ASP A 1 172 ? -4.962 -12.674 8.251 1.00 95.62 172 ASP A N 1
ATOM 1337 C CA . ASP A 1 172 ? -3.652 -12.399 7.678 1.00 95.62 172 ASP A CA 1
ATOM 1338 C C . ASP A 1 172 ? -3.725 -12.289 6.146 1.00 95.62 172 ASP A C 1
ATOM 1340 O O . ASP A 1 172 ? -4.794 -12.385 5.527 1.00 95.62 172 ASP A O 1
ATOM 1344 N N . LEU A 1 173 ? -2.576 -12.031 5.517 1.00 96.38 173 LEU A N 1
ATOM 1345 C CA . LEU A 1 173 ? -2.514 -11.895 4.067 1.00 96.38 173 LEU A CA 1
ATOM 1346 C C . LEU A 1 173 ? -2.962 -13.176 3.350 1.00 96.38 173 LEU A C 1
ATOM 1348 O O . LEU A 1 173 ? -3.677 -13.084 2.354 1.00 96.38 173 LEU A O 1
ATO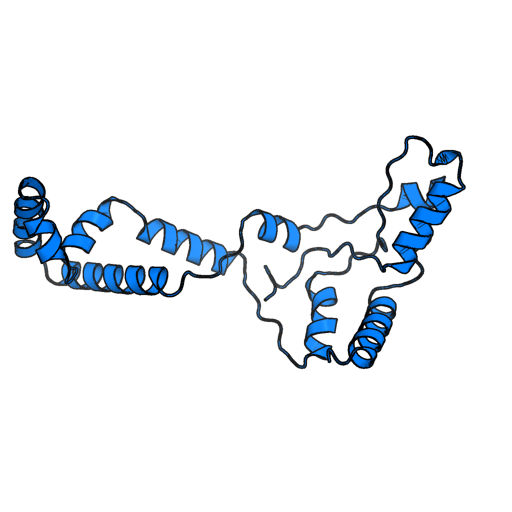M 1352 N N . ALA A 1 174 ? -2.553 -14.350 3.831 1.00 95.38 174 ALA A N 1
ATOM 1353 C CA . ALA A 1 174 ? -2.856 -15.617 3.180 1.00 95.38 174 ALA A CA 1
ATOM 1354 C C . ALA A 1 174 ? -4.356 -15.930 3.270 1.00 95.38 174 ALA A C 1
ATOM 1356 O O . ALA A 1 174 ? -4.979 -16.218 2.245 1.00 95.38 174 ALA A O 1
ATOM 1357 N N . ASP A 1 175 ? -4.946 -15.777 4.457 1.00 95.50 175 ASP A N 1
ATOM 1358 C CA . ASP A 1 175 ? -6.377 -15.971 4.696 1.00 95.50 175 ASP A CA 1
ATOM 1359 C C . ASP A 1 175 ? -7.221 -15.004 3.854 1.00 95.50 175 ASP A C 1
ATOM 1361 O O . ASP A 1 175 ? -8.176 -15.400 3.172 1.00 95.50 175 ASP A O 1
ATOM 1365 N N . GLY A 1 176 ? -6.854 -13.718 3.868 1.00 96.12 176 GLY A N 1
ATOM 1366 C CA . GLY A 1 176 ? -7.540 -12.678 3.106 1.00 96.12 176 GLY A CA 1
ATOM 1367 C C . GLY A 1 176 ? -7.440 -12.906 1.594 1.00 96.12 176 GLY A C 1
ATOM 1368 O O . GLY A 1 176 ? -8.433 -12.757 0.871 1.00 96.12 176 GLY A O 1
ATOM 1369 N N . MET A 1 177 ? -6.271 -13.328 1.101 1.00 96.62 177 MET A N 1
ATOM 1370 C CA . MET A 1 177 ? -6.073 -13.628 -0.317 1.00 96.62 177 MET A CA 1
ATOM 1371 C C . MET A 1 177 ? -6.812 -14.891 -0.750 1.00 96.62 177 MET A C 1
ATOM 1373 O O . MET A 1 177 ? -7.413 -14.877 -1.821 1.00 96.62 177 MET A O 1
ATOM 1377 N N . GLN A 1 178 ? -6.860 -15.947 0.067 1.00 96.44 178 GLN A N 1
ATOM 1378 C CA . GLN A 1 178 ? -7.636 -17.151 -0.245 1.00 96.44 178 GLN A CA 1
ATOM 1379 C C . GLN A 1 178 ? -9.126 -16.827 -0.438 1.00 96.44 178 GLN A C 1
ATOM 1381 O O . GLN A 1 178 ? -9.750 -17.283 -1.399 1.00 96.44 178 GLN A O 1
ATOM 1386 N N . ARG A 1 179 ? -9.693 -15.992 0.440 1.00 96.94 179 ARG A N 1
ATOM 1387 C CA . ARG A 1 179 ? -11.088 -15.527 0.339 1.00 96.94 179 ARG A CA 1
ATOM 1388 C C . ARG A 1 179 ? -11.315 -14.652 -0.887 1.00 96.94 179 ARG A C 1
ATOM 1390 O O . ARG A 1 179 ? -12.301 -14.833 -1.596 1.00 96.94 179 ARG A O 1
ATOM 1397 N N . THR A 1 180 ? -10.375 -13.754 -1.168 1.00 95.94 180 THR A N 1
ATOM 1398 C CA . THR A 1 180 ? -10.414 -12.901 -2.363 1.00 95.94 180 THR A CA 1
ATOM 1399 C C . THR A 1 180 ? -10.382 -13.742 -3.639 1.00 95.94 180 THR A C 1
ATOM 1401 O O . THR A 1 180 ? -11.177 -13.515 -4.544 1.00 95.94 180 THR A O 1
ATOM 1404 N N . GLN A 1 181 ? -9.517 -14.758 -3.702 1.00 96.00 181 GLN A N 1
ATOM 1405 C CA . GLN A 1 181 ? -9.437 -15.689 -4.829 1.00 96.00 181 GLN A CA 1
ATOM 1406 C C . GLN A 1 181 ? -10.733 -16.478 -5.021 1.00 96.00 181 GLN A C 1
ATOM 1408 O O . GLN A 1 181 ? -11.185 -16.636 -6.153 1.00 96.00 181 GLN A O 1
ATOM 1413 N N . PHE A 1 182 ? -11.338 -16.960 -3.931 1.00 96.25 182 PHE A N 1
ATOM 1414 C CA . PHE A 1 182 ? -12.637 -17.626 -3.989 1.00 96.25 182 PHE A CA 1
ATOM 1415 C C . PHE A 1 182 ? -13.704 -16.701 -4.584 1.00 96.25 182 PHE A C 1
ATOM 1417 O O . PHE A 1 182 ? -14.374 -17.086 -5.539 1.00 96.25 182 PHE A O 1
ATOM 1424 N N . TRP A 1 183 ? -13.805 -15.468 -4.078 1.00 96.44 183 TRP A N 1
ATOM 1425 C CA . TRP A 1 183 ? -14.761 -14.485 -4.584 1.00 96.44 183 TRP A CA 1
ATOM 1426 C C . TRP A 1 183 ? -14.534 -14.160 -6.065 1.00 96.44 183 TRP A C 1
ATOM 1428 O O . TRP A 1 183 ? -15.488 -14.164 -6.832 1.00 96.44 183 TRP A O 1
ATOM 1438 N N . LEU A 1 184 ? -13.283 -13.946 -6.491 1.00 95.62 184 LEU A N 1
ATOM 1439 C CA . LEU A 1 184 ? -12.951 -13.647 -7.891 1.00 95.62 184 LEU A CA 1
ATOM 1440 C C . LEU A 1 184 ? -13.399 -14.758 -8.855 1.00 95.62 184 LEU A C 1
ATOM 1442 O O . LEU A 1 184 ? -13.883 -14.446 -9.944 1.00 95.62 184 LEU A O 1
ATOM 1446 N N . ARG A 1 185 ? -13.258 -16.030 -8.454 1.00 95.44 185 ARG A N 1
ATOM 1447 C CA . ARG A 1 185 ? -13.729 -17.188 -9.236 1.00 95.44 185 ARG A CA 1
ATOM 1448 C C . ARG A 1 185 ? -15.251 -17.259 -9.281 1.00 95.44 185 ARG A C 1
ATOM 1450 O O . ARG A 1 185 ? -15.818 -17.512 -10.336 1.00 95.44 185 ARG A O 1
ATOM 1457 N N . ASP A 1 186 ? -15.905 -17.014 -8.147 1.00 97.00 186 ASP A N 1
ATOM 1458 C CA . ASP A 1 186 ? -17.367 -17.032 -8.033 1.00 97.00 186 ASP A CA 1
ATOM 1459 C C . ASP A 1 186 ? -18.028 -15.993 -8.953 1.00 97.00 186 ASP A C 1
ATOM 1461 O O . ASP A 1 186 ? -18.995 -16.295 -9.650 1.00 97.00 186 ASP A O 1
ATOM 1465 N N . VAL A 1 187 ? -17.445 -14.792 -9.051 1.00 96.88 187 VAL A N 1
ATOM 1466 C CA . VAL A 1 187 ? -17.940 -13.734 -9.950 1.00 96.88 187 VAL A CA 1
ATOM 1467 C C . VAL A 1 187 ? -17.437 -13.849 -11.397 1.00 96.88 187 VAL A C 1
ATOM 1469 O O . VAL A 1 187 ? -17.746 -12.985 -12.219 1.00 96.88 187 VAL A O 1
ATOM 1472 N N . GLY A 1 188 ? -16.660 -14.887 -11.728 1.00 94.75 188 GLY A N 1
ATOM 1473 C CA . GLY A 1 188 ? -16.159 -15.148 -13.082 1.00 94.75 188 GLY A CA 1
ATOM 1474 C C . GLY A 1 188 ? -15.120 -14.143 -13.595 1.00 94.75 188 GLY A C 1
ATOM 1475 O O . GLY A 1 188 ? -15.049 -13.901 -14.800 1.00 94.75 188 GLY A O 1
ATOM 1476 N N . LEU A 1 189 ? -14.339 -13.525 -12.702 1.00 90.38 189 LEU A N 1
ATOM 1477 C CA . LEU A 1 189 ? -13.254 -12.602 -13.071 1.00 90.38 189 LEU A CA 1
ATOM 1478 C C . LEU A 1 189 ? -11.901 -13.302 -13.275 1.00 90.38 189 LEU A C 1
ATOM 1480 O O . LEU A 1 189 ? -11.012 -12.710 -13.892 1.00 90.38 189 LEU A O 1
ATOM 1484 N N . VAL A 1 190 ? -11.746 -14.526 -12.759 1.00 88.94 190 VAL A N 1
ATOM 1485 C CA . VAL A 1 190 ? -10.579 -15.415 -12.926 1.00 88.94 190 VAL A CA 1
ATOM 1486 C C . VAL A 1 190 ? -11.008 -16.872 -13.031 1.00 88.94 190 VAL A C 1
ATOM 1488 O O . VAL A 1 190 ? -12.109 -17.197 -12.530 1.00 88.94 190 VAL A O 1
#

pLDDT: mean 82.46, std 18.71, range [47.53, 98.5]

Sequence (190 aa):
TLIDSGAGIANHVYVDDVVQLLLLAAVRPEAVGQAFIASHGTGVTWRDFFQHYADLLGVELRNLSLETIAQQRKRMAQLRRPHNMGLSFAASPHAQSIVREMPVLGGLVQAAHRRIPGNIKESLLAHAVAMREIKLNPPALPRQWMIDLFCAKGLCQIDKAQRLLGYRPQFDLADGMQRTQFWLRDVGLV